Protein AF-A0A4P6ZKK2-F1 (afdb_monomer)

Secondary structure (DSSP, 8-state):
-HHHHHHHHHHHHHHHHHT--S-HHHHHHHHHHHHHHHHHHHHHHHHHHHH-TTEEEEEEEEEEEEE-SSSSS-EEEEEEESTT--EEEEEEEESS--SEEE----TTEEEEEEEES-SS-EEEEEEEEEEESSHHHHHHHTTT----EEEEEEEEEEETTSEEEEHHHHHHHHHHHHHHHHHHHHHHHSHHHHHHHHHHHHHHHHHHHHHHHHH-TT--HHHHHHHHHHHHHHHHHHHHHHHHHHHHHHHHHHHHTSPPS----

Organism: NCBI:txid1720083

Nearest PDB structures (foldseek):
  8bw8-assembly3_F  TM=4.057E-01  e=5.711E+00  Drosophila melanogaster

Sequence (265 aa):
MILFALVIVAILFFMSWNLFLSNRWVHITTSLISSLLLLATIGFSIANFNQHYGMHLVNHTHTEKLASMSPKQSMLVYEKVGSAKKHEIVAYRSTNNGSVKHTNPDVSVKNRIVTTKSAKPSLKVTHRQWSYRSNAARDWFGLAMKHQTKSTVNTFYVPKSWIVLSASQAKVMKQSAKKIALNNKHQMNSQQAKSMLKQKAQAYVQAKMMKAMQKDPKMTASQKKAVMKQAMHEFKNQMKRKAMQKIMKQVLAKAKTAPEGYVAK

Solvent-accessible surface area (backbone atoms only — not comparable to full-atom values): 14227 Å² total; per-residue (Å²): 70,49,69,58,50,44,54,54,34,50,52,50,30,51,44,26,72,72,67,39,74,87,46,67,68,59,22,52,51,48,32,51,52,28,49,52,51,40,53,49,47,51,48,54,50,50,37,32,69,76,69,45,53,60,44,44,83,44,77,51,72,53,74,45,50,48,36,53,75,38,98,90,46,53,29,46,38,31,39,44,42,69,98,82,53,82,44,55,34,44,46,44,22,34,69,90,46,81,57,84,44,68,51,71,83,52,88,52,44,44,65,45,83,42,80,37,92,50,86,71,35,30,36,39,41,34,38,35,25,60,40,57,75,43,68,68,44,34,53,36,47,48,84,77,54,78,93,47,73,71,32,36,39,39,38,37,36,34,22,80,82,44,45,77,35,36,56,54,18,48,51,44,26,57,52,40,46,54,52,52,54,52,53,48,54,57,52,57,67,34,68,70,44,46,51,54,50,50,53,55,48,50,54,52,31,50,56,51,47,54,58,46,41,74,76,38,80,82,64,48,76,67,55,52,52,50,51,45,54,51,37,50,51,52,48,54,52,50,50,54,50,52,50,52,50,52,51,49,52,54,23,50,53,60,11,70,71,43,69,84,45,82,76,82,126

pLDDT: mean 89.25, std 8.29, range [33.97, 97.5]

InterPro domains:
  IPR032083 Protein of unknown function DUF4811 [PF16069] (25-171)

Radius of gyration: 35.42 Å; Cα contacts (8 Å, |Δi|>4): 360; chains: 1; bounding box: 78×49×107 Å

Structure (mmCIF, N/CA/C/O backbone):
data_AF-A0A4P6ZKK2-F1
#
_entry.id   AF-A0A4P6ZKK2-F1
#
loop_
_atom_site.group_PDB
_atom_site.id
_atom_site.type_symbol
_atom_site.label_atom_id
_atom_site.label_alt_id
_atom_site.label_comp_id
_atom_site.label_asym_id
_atom_site.label_entity_id
_atom_site.label_seq_id
_atom_site.pdbx_PDB_ins_code
_atom_site.Cartn_x
_atom_site.Cartn_y
_atom_site.Cartn_z
_atom_site.occupancy
_atom_site.B_iso_or_equiv
_atom_site.auth_seq_id
_atom_site.auth_comp_id
_atom_site.auth_asym_id
_atom_site.auth_atom_id
_atom_site.pdbx_PDB_model_num
ATOM 1 N N . MET A 1 1 ? 30.515 -4.572 -26.107 1.00 86.69 1 MET A N 1
ATOM 2 C CA . MET A 1 1 ? 31.391 -4.839 -27.270 1.00 86.69 1 MET A CA 1
ATOM 3 C C . MET A 1 1 ? 31.100 -3.922 -28.457 1.00 86.69 1 MET A C 1
ATOM 5 O O . MET A 1 1 ? 32.042 -3.521 -29.124 1.00 86.69 1 MET A O 1
ATOM 9 N N . ILE A 1 2 ? 29.848 -3.506 -28.690 1.00 90.25 2 ILE A N 1
ATOM 10 C CA . ILE A 1 2 ? 29.473 -2.650 -29.829 1.00 90.25 2 ILE A CA 1
ATOM 11 C C . ILE A 1 2 ? 30.192 -1.291 -29.847 1.00 90.25 2 ILE A C 1
ATOM 13 O O . ILE A 1 2 ? 30.585 -0.833 -30.909 1.00 90.25 2 ILE A O 1
ATOM 17 N N . LEU A 1 3 ? 30.440 -0.679 -28.680 1.00 89.56 3 LEU A N 1
ATOM 18 C CA . LEU A 1 3 ? 31.192 0.581 -28.592 1.00 89.56 3 LEU A CA 1
ATOM 19 C C . LEU A 1 3 ? 32.653 0.410 -29.031 1.00 89.56 3 LEU A C 1
ATOM 21 O O . LEU A 1 3 ? 33.186 1.263 -29.730 1.00 89.56 3 LEU A O 1
ATOM 25 N N . PHE A 1 4 ? 33.285 -0.713 -28.677 1.00 92.06 4 PHE A N 1
ATOM 26 C CA . PHE A 1 4 ? 34.637 -1.031 -29.143 1.00 92.06 4 PHE A CA 1
ATOM 27 C C . PHE A 1 4 ? 34.650 -1.303 -30.648 1.00 92.06 4 PHE A C 1
ATOM 29 O O . PHE A 1 4 ? 35.511 -0.783 -31.350 1.00 92.06 4 PHE A O 1
ATOM 36 N N . ALA A 1 5 ? 33.661 -2.048 -31.154 1.00 92.56 5 ALA A N 1
ATOM 37 C CA . ALA A 1 5 ? 33.498 -2.265 -32.589 1.00 92.56 5 ALA A CA 1
ATOM 38 C C . ALA A 1 5 ? 33.323 -0.938 -33.345 1.00 92.56 5 ALA A C 1
ATOM 40 O O . ALA A 1 5 ? 33.939 -0.759 -34.387 1.00 92.56 5 ALA A O 1
ATOM 41 N N . LEU A 1 6 ? 32.568 0.018 -32.793 1.00 93.62 6 LEU A N 1
ATOM 42 C CA . LEU A 1 6 ? 32.389 1.347 -33.381 1.00 93.62 6 LEU A CA 1
ATOM 43 C C . LEU A 1 6 ? 33.717 2.103 -33.507 1.00 93.62 6 LEU A C 1
ATOM 45 O O . LEU A 1 6 ? 33.991 2.661 -34.564 1.00 93.62 6 LEU A O 1
ATOM 49 N N . VAL A 1 7 ? 34.559 2.077 -32.470 1.00 95.06 7 VAL A N 1
ATOM 50 C CA . VAL A 1 7 ? 35.891 2.708 -32.507 1.00 95.06 7 VAL A CA 1
ATOM 51 C C . VAL A 1 7 ? 36.797 2.028 -33.536 1.00 95.06 7 VAL A C 1
ATOM 53 O O . VAL A 1 7 ? 37.408 2.709 -34.356 1.00 95.06 7 VAL A O 1
ATOM 56 N N . ILE A 1 8 ? 36.857 0.693 -33.538 1.00 95.69 8 ILE A N 1
ATOM 57 C CA . ILE A 1 8 ? 37.697 -0.068 -34.476 1.00 95.69 8 ILE A CA 1
ATOM 58 C C . ILE A 1 8 ? 37.256 0.186 -35.922 1.00 95.69 8 ILE A C 1
ATOM 60 O O . ILE A 1 8 ? 38.083 0.492 -36.778 1.00 95.69 8 ILE A O 1
ATOM 64 N N . VAL A 1 9 ? 35.953 0.108 -36.197 1.00 95.56 9 VAL A N 1
ATOM 65 C CA . VAL A 1 9 ? 35.399 0.338 -37.536 1.00 95.56 9 VAL A CA 1
ATOM 66 C C . VAL A 1 9 ? 35.604 1.789 -37.979 1.00 95.56 9 VAL A C 1
ATOM 68 O O . VAL A 1 9 ? 35.897 2.014 -39.149 1.00 95.56 9 VAL A O 1
ATOM 71 N N . ALA A 1 10 ? 35.537 2.768 -37.071 1.00 95.56 10 ALA A N 1
ATOM 72 C CA . ALA A 1 10 ? 35.845 4.163 -37.392 1.00 95.56 10 ALA A CA 1
ATOM 73 C C . ALA A 1 10 ? 37.317 4.358 -37.808 1.00 95.56 10 ALA A C 1
ATOM 75 O O . ALA A 1 10 ? 37.592 5.063 -38.779 1.00 95.56 10 ALA A O 1
ATOM 76 N N . ILE A 1 11 ? 38.262 3.693 -37.132 1.00 95.06 11 ILE A N 1
ATOM 77 C CA . ILE A 1 11 ? 39.686 3.713 -37.511 1.00 95.06 11 ILE A CA 1
ATOM 78 C C . ILE A 1 11 ? 3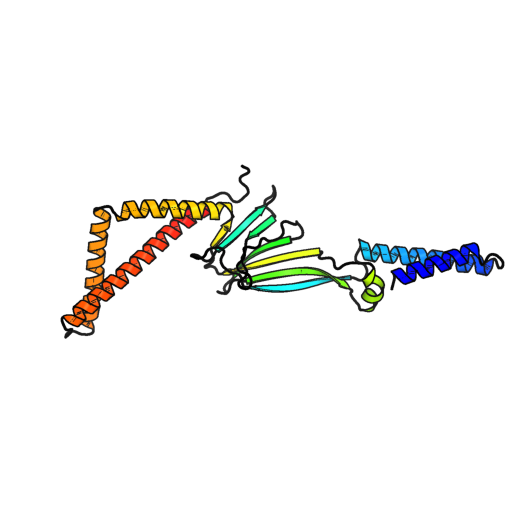9.894 3.037 -38.873 1.00 95.06 11 ILE A C 1
ATOM 80 O O . ILE A 1 11 ? 40.584 3.585 -39.732 1.00 95.06 11 ILE A O 1
ATOM 84 N N . LEU A 1 12 ? 39.271 1.876 -39.102 1.00 93.12 12 LEU A N 1
ATOM 85 C CA . LEU A 1 12 ? 39.356 1.163 -40.382 1.00 93.12 12 LEU A CA 1
ATOM 86 C C . LEU A 1 12 ? 38.767 1.973 -41.538 1.00 93.12 12 LEU A C 1
ATOM 88 O O . LEU A 1 12 ? 39.324 1.967 -42.635 1.00 93.12 12 LEU A O 1
ATOM 92 N N . PHE A 1 13 ? 37.668 2.686 -41.292 1.00 94.31 13 PHE A N 1
ATOM 93 C CA . PHE A 1 13 ? 37.085 3.621 -42.247 1.00 94.31 13 PHE A CA 1
ATOM 94 C C . PHE A 1 13 ? 38.078 4.735 -42.595 1.00 94.31 13 PHE A C 1
ATOM 96 O O . PHE A 1 13 ? 38.355 4.962 -43.772 1.00 94.31 13 PHE A O 1
ATOM 103 N N . PHE A 1 14 ? 38.698 5.360 -41.588 1.00 94.19 14 PHE A N 1
ATOM 104 C CA . PHE A 1 14 ? 39.713 6.391 -41.805 1.00 94.19 14 PHE A CA 1
ATOM 105 C C . PHE A 1 14 ? 40.914 5.872 -42.611 1.00 94.19 14 PHE A C 1
ATOM 107 O O . PHE A 1 14 ? 41.322 6.514 -43.580 1.00 94.19 14 PHE A O 1
ATOM 114 N N . MET A 1 15 ? 41.454 4.701 -42.258 1.00 90.75 15 MET A N 1
ATOM 115 C CA . MET A 1 15 ? 42.566 4.079 -42.990 1.00 90.75 15 MET A CA 1
ATOM 116 C C . MET A 1 15 ? 42.180 3.732 -44.429 1.00 90.75 15 MET A C 1
ATOM 118 O O . MET A 1 15 ? 42.956 3.986 -45.346 1.00 90.75 15 MET A O 1
ATOM 122 N N . SER A 1 16 ? 40.978 3.194 -44.645 1.00 89.81 16 SER A N 1
ATOM 123 C CA . SER A 1 16 ? 40.511 2.819 -45.984 1.00 89.81 16 SER A CA 1
ATOM 124 C C . SER A 1 16 ? 40.401 4.027 -46.909 1.00 89.81 16 SER A C 1
ATOM 126 O O . SER A 1 16 ? 40.803 3.947 -48.070 1.00 89.81 16 SER A O 1
ATOM 128 N N . TRP A 1 17 ? 39.932 5.154 -46.369 1.00 87.06 17 TRP A N 1
ATOM 129 C CA . TRP A 1 17 ? 39.745 6.384 -47.131 1.00 87.06 17 TRP A CA 1
ATOM 130 C C . TRP A 1 17 ? 41.051 7.160 -47.376 1.00 87.06 17 TRP A C 1
ATOM 132 O O . TRP A 1 17 ? 41.164 7.831 -48.397 1.00 87.06 17 TRP A O 1
ATOM 142 N N . ASN A 1 18 ? 42.043 7.062 -46.476 1.00 88.12 18 ASN A N 1
ATOM 143 C CA . ASN A 1 18 ? 43.264 7.886 -46.528 1.00 88.12 18 ASN A CA 1
ATOM 144 C C . ASN A 1 18 ? 44.557 7.135 -46.885 1.00 88.12 18 ASN A C 1
ATOM 146 O O . ASN A 1 18 ? 45.495 7.764 -47.358 1.00 88.12 18 ASN A O 1
ATOM 150 N N . LEU A 1 19 ? 44.659 5.827 -46.629 1.00 83.25 19 LEU A N 1
ATOM 151 C CA . LEU A 1 19 ? 45.938 5.103 -46.697 1.00 83.25 19 LEU A CA 1
ATOM 152 C C . LEU A 1 19 ? 46.033 4.160 -47.904 1.00 83.25 19 LEU A C 1
ATOM 154 O O . LEU A 1 19 ? 47.101 4.010 -48.493 1.00 83.25 19 LEU A O 1
ATOM 158 N N . PHE A 1 20 ? 44.922 3.551 -48.324 1.00 79.25 20 PHE A N 1
ATOM 159 C CA . PHE A 1 20 ? 44.904 2.579 -49.425 1.00 79.25 20 PHE A CA 1
ATOM 160 C C . PHE A 1 20 ? 44.640 3.217 -50.793 1.00 79.25 20 PHE A C 1
ATOM 162 O O . PHE A 1 20 ? 43.802 2.734 -51.539 1.00 79.25 20 PHE A O 1
ATOM 169 N N . LEU A 1 21 ? 45.339 4.299 -51.141 1.00 78.25 21 LEU A N 1
ATOM 170 C CA . LEU A 1 21 ? 45.114 5.038 -52.398 1.00 78.25 21 LEU A CA 1
ATOM 171 C C . LEU A 1 21 ? 45.799 4.408 -53.626 1.00 78.25 21 LEU A C 1
ATOM 173 O O . LEU A 1 21 ? 45.426 4.705 -54.759 1.00 78.25 21 LEU A O 1
ATOM 177 N N . SER A 1 22 ? 46.796 3.543 -53.423 1.00 79.50 22 SER A N 1
ATOM 178 C CA . SER A 1 22 ? 47.660 3.030 -54.498 1.00 79.50 22 SER A CA 1
ATOM 179 C C . SER A 1 22 ? 46.998 1.978 -55.393 1.00 79.50 22 SER A C 1
ATOM 181 O O . SER A 1 22 ? 47.267 1.935 -56.591 1.00 79.50 22 SER A O 1
ATOM 183 N N . ASN A 1 23 ? 46.114 1.139 -54.845 1.00 86.75 23 ASN A N 1
ATOM 184 C CA . ASN A 1 23 ? 45.372 0.134 -55.605 1.00 86.75 23 ASN A CA 1
ATOM 185 C C . ASN A 1 23 ? 43.882 0.485 -55.613 1.00 86.75 23 ASN A C 1
ATOM 187 O O . ASN A 1 23 ? 43.194 0.337 -54.603 1.00 86.75 23 ASN A O 1
ATOM 191 N N . ARG A 1 24 ? 43.376 0.910 -56.777 1.00 85.75 24 ARG A N 1
ATOM 192 C CA . ARG A 1 24 ? 42.004 1.413 -56.943 1.00 85.75 24 ARG A CA 1
ATOM 193 C C . ARG A 1 24 ? 40.929 0.395 -56.557 1.00 85.75 24 ARG A C 1
ATOM 195 O O . ARG A 1 24 ? 39.913 0.782 -55.986 1.00 85.75 24 ARG A O 1
ATOM 202 N N . TRP A 1 25 ? 41.144 -0.891 -56.830 1.00 88.00 25 TRP A N 1
ATOM 203 C CA . TRP A 1 25 ? 40.182 -1.941 -56.481 1.00 88.00 25 TRP A CA 1
ATOM 204 C C . TRP A 1 25 ? 40.123 -2.179 -54.976 1.00 88.00 25 TRP A C 1
ATOM 206 O O . TRP A 1 25 ? 39.034 -2.230 -54.401 1.00 88.00 25 TRP A O 1
ATOM 216 N N . VAL A 1 26 ? 41.288 -2.266 -54.331 1.00 87.62 26 VAL A N 1
ATOM 217 C CA . VAL A 1 26 ? 41.383 -2.388 -52.871 1.00 87.62 26 VAL A CA 1
ATOM 218 C C . VAL A 1 26 ? 40.760 -1.162 -52.212 1.00 87.62 26 VAL A C 1
ATOM 220 O O . VAL A 1 26 ? 39.868 -1.324 -51.392 1.00 87.62 26 VAL A O 1
ATOM 223 N N . HIS A 1 27 ? 41.123 0.045 -52.655 1.00 88.19 27 HIS A N 1
ATOM 224 C CA . HIS A 1 27 ? 40.569 1.296 -52.145 1.00 88.19 27 HIS A CA 1
ATOM 225 C C . HIS A 1 27 ? 39.040 1.310 -52.152 1.00 88.19 27 HIS A C 1
ATOM 227 O O . HIS A 1 27 ? 38.420 1.541 -51.117 1.00 88.19 27 HIS A O 1
ATOM 233 N N . ILE A 1 28 ? 38.423 1.056 -53.313 1.00 91.12 28 ILE A N 1
ATOM 234 C CA . ILE A 1 28 ? 36.967 1.137 -53.482 1.00 91.12 28 ILE A CA 1
ATOM 235 C C . ILE A 1 28 ? 36.276 0.081 -52.619 1.00 91.12 28 ILE A C 1
ATOM 237 O O . ILE A 1 28 ? 35.320 0.395 -51.910 1.00 91.12 28 ILE A O 1
ATOM 241 N N . THR A 1 29 ? 36.765 -1.159 -52.644 1.00 92.00 29 THR A N 1
ATOM 242 C CA . THR A 1 29 ? 36.146 -2.261 -51.897 1.00 92.00 29 THR A CA 1
ATOM 243 C C . THR A 1 29 ? 36.261 -2.070 -50.386 1.00 92.00 29 THR A C 1
ATOM 245 O O . THR A 1 29 ? 35.245 -2.139 -49.693 1.00 92.00 29 THR A O 1
ATOM 248 N N . THR A 1 30 ? 37.448 -1.756 -49.855 1.00 91.19 30 THR A N 1
ATOM 249 C CA . THR A 1 30 ? 37.639 -1.546 -48.409 1.00 91.19 30 THR A CA 1
ATOM 250 C C . THR A 1 30 ? 36.894 -0.315 -47.916 1.00 91.19 30 THR A C 1
ATOM 252 O O . THR A 1 30 ? 36.311 -0.334 -46.831 1.00 91.19 30 THR A O 1
ATOM 255 N N . SER A 1 31 ? 36.850 0.743 -48.724 1.00 92.12 31 SER A N 1
ATOM 256 C CA . SER A 1 31 ? 36.117 1.969 -48.409 1.00 92.12 31 SER A CA 1
ATOM 257 C C . SER A 1 31 ? 34.607 1.738 -48.376 1.00 92.12 31 SER A C 1
ATOM 259 O O . SER A 1 31 ? 33.950 2.146 -47.419 1.00 92.12 31 SER A O 1
ATOM 261 N N . LEU A 1 32 ? 34.043 1.016 -49.350 1.00 94.56 32 LEU A N 1
ATOM 262 C CA . LEU A 1 32 ? 32.623 0.648 -49.341 1.00 94.56 32 LEU A CA 1
ATOM 263 C C . LEU A 1 32 ? 32.272 -0.244 -48.146 1.00 94.56 32 LEU A C 1
ATOM 265 O O . LEU A 1 32 ? 31.307 0.034 -47.435 1.00 94.56 32 LEU A O 1
ATOM 269 N N . ILE A 1 33 ? 33.066 -1.286 -47.887 1.00 95.12 33 ILE A N 1
ATOM 270 C CA . ILE A 1 33 ? 32.815 -2.221 -46.782 1.00 95.12 33 ILE A CA 1
ATOM 271 C C . ILE A 1 33 ? 32.909 -1.503 -45.432 1.00 95.12 33 ILE A C 1
ATOM 273 O O . ILE A 1 33 ? 32.004 -1.631 -44.609 1.00 95.12 33 ILE A O 1
ATOM 277 N N . SER A 1 34 ? 33.963 -0.716 -45.201 1.00 94.56 34 SER A N 1
ATOM 278 C CA . SER A 1 34 ? 34.121 0.034 -43.948 1.00 94.56 34 SER A CA 1
ATOM 279 C C . SER A 1 34 ? 33.014 1.072 -43.747 1.00 94.56 34 SER A C 1
ATOM 281 O O . SER A 1 34 ? 32.509 1.198 -42.632 1.00 94.56 34 SER A O 1
ATOM 283 N N . SER A 1 35 ? 32.560 1.738 -44.816 1.00 94.50 35 SER A N 1
ATOM 284 C CA . SER A 1 35 ? 31.409 2.653 -44.772 1.00 94.50 35 SER A CA 1
ATOM 285 C C . SER A 1 35 ? 30.136 1.932 -44.329 1.00 94.50 35 SER A C 1
ATOM 287 O O . SER A 1 35 ? 29.453 2.375 -43.405 1.00 94.50 35 SER A O 1
ATOM 289 N N . LEU A 1 36 ? 29.828 0.788 -44.948 1.00 96.81 36 LEU A N 1
ATOM 290 C CA . LEU A 1 36 ? 28.648 -0.010 -44.610 1.00 96.81 36 LEU A CA 1
ATOM 291 C C . LEU A 1 36 ? 28.713 -0.544 -43.176 1.00 96.81 36 LEU A C 1
ATOM 293 O O . LEU A 1 36 ? 27.717 -0.485 -42.457 1.00 96.81 36 LEU A O 1
ATOM 297 N N . LEU A 1 37 ? 29.880 -1.016 -42.733 1.00 95.88 37 LEU A N 1
ATOM 298 C CA . LEU A 1 37 ? 30.081 -1.483 -41.360 1.00 95.88 37 LEU A CA 1
ATOM 299 C C . LEU A 1 37 ? 29.920 -0.352 -40.341 1.00 95.88 37 LEU A C 1
ATOM 301 O O . LEU A 1 37 ? 29.335 -0.572 -39.275 1.00 95.88 37 LEU A O 1
ATOM 305 N N . LEU A 1 38 ? 30.404 0.853 -40.653 1.00 95.81 38 LEU A N 1
ATOM 306 C CA . LEU A 1 38 ? 30.267 2.013 -39.776 1.00 95.81 38 LEU A CA 1
ATOM 307 C C . LEU A 1 38 ? 28.793 2.395 -39.627 1.00 95.81 38 LEU A C 1
ATOM 309 O O . LEU A 1 38 ? 28.294 2.505 -38.504 1.00 95.81 38 LEU A O 1
ATOM 313 N N . LEU A 1 39 ? 28.075 2.499 -40.749 1.00 96.25 39 LEU A N 1
ATOM 314 C CA . LEU A 1 39 ? 26.638 2.771 -40.765 1.00 96.25 39 LEU A CA 1
ATOM 315 C C . LEU A 1 39 ? 25.846 1.690 -40.021 1.00 96.25 39 LEU A C 1
ATOM 317 O O . LEU A 1 39 ? 24.973 2.021 -39.219 1.00 96.25 39 LEU A O 1
ATOM 321 N N . ALA A 1 40 ? 26.174 0.411 -40.218 1.00 95.38 40 ALA A N 1
ATOM 322 C CA . ALA A 1 40 ? 25.534 -0.693 -39.508 1.00 95.38 40 ALA A CA 1
ATOM 323 C C . ALA A 1 40 ? 25.769 -0.605 -37.993 1.00 95.38 40 ALA A C 1
ATOM 325 O O . ALA A 1 40 ? 24.826 -0.716 -37.210 1.00 95.38 40 ALA A O 1
ATOM 326 N N . THR A 1 41 ? 27.006 -0.351 -37.560 1.00 94.75 41 THR A N 1
ATOM 327 C CA . THR A 1 41 ? 27.356 -0.271 -36.133 1.00 94.75 41 THR A CA 1
ATOM 328 C C . THR A 1 41 ? 26.665 0.910 -35.450 1.00 94.75 41 THR A C 1
ATOM 330 O O . THR A 1 41 ? 26.134 0.763 -34.343 1.00 94.75 41 THR A O 1
ATOM 333 N N . ILE A 1 42 ? 26.600 2.065 -36.121 1.00 93.69 42 ILE A N 1
ATOM 334 C CA . ILE A 1 42 ? 25.837 3.230 -35.656 1.00 93.69 42 ILE A CA 1
ATOM 335 C C . ILE A 1 42 ? 24.343 2.889 -35.600 1.00 93.69 42 ILE A C 1
ATOM 337 O O . ILE A 1 42 ? 23.707 3.091 -34.565 1.00 93.69 42 ILE A O 1
ATOM 341 N N . GLY A 1 43 ? 23.791 2.308 -36.667 1.00 94.19 43 GLY A N 1
ATOM 342 C CA . GLY A 1 43 ? 22.382 1.930 -36.759 1.00 94.19 43 GLY A CA 1
ATOM 343 C C . GLY A 1 43 ? 21.952 0.974 -35.647 1.00 94.19 43 GLY A C 1
ATOM 344 O O . GLY A 1 43 ? 20.968 1.236 -34.956 1.00 94.19 43 GLY A O 1
ATOM 345 N N . PHE A 1 44 ? 22.722 -0.088 -35.395 1.00 93.62 44 PHE A N 1
ATOM 346 C CA . PHE A 1 44 ? 22.447 -1.022 -34.299 1.00 93.62 44 PHE A CA 1
ATOM 347 C C . PHE A 1 44 ? 22.582 -0.373 -32.921 1.00 93.62 44 PHE A C 1
ATOM 349 O O . PHE A 1 44 ? 21.803 -0.694 -32.022 1.00 93.62 44 PHE A O 1
ATOM 356 N N . SER A 1 45 ? 23.520 0.561 -32.749 1.00 90.62 45 SER A N 1
ATOM 357 C CA . SER A 1 45 ? 23.668 1.310 -31.497 1.00 90.62 45 SER A CA 1
ATOM 358 C C . SER A 1 45 ? 22.448 2.197 -31.235 1.00 90.62 45 SER A C 1
ATOM 360 O O . SER A 1 45 ? 21.881 2.151 -30.143 1.00 90.62 45 SER A O 1
ATOM 362 N N . ILE A 1 46 ? 21.978 2.932 -32.249 1.00 91.06 46 ILE A N 1
ATOM 363 C CA . ILE A 1 46 ? 20.763 3.757 -32.169 1.00 91.06 46 ILE A CA 1
ATOM 364 C C . ILE A 1 46 ? 19.533 2.879 -31.913 1.00 91.06 46 ILE A C 1
ATOM 366 O O . ILE A 1 46 ? 18.727 3.190 -31.037 1.00 91.06 46 ILE A O 1
ATOM 370 N N . ALA A 1 47 ? 19.388 1.765 -32.635 1.00 92.06 47 ALA A N 1
ATOM 371 C CA . ALA A 1 47 ? 18.270 0.841 -32.458 1.00 92.06 47 ALA A CA 1
ATOM 372 C C . ALA A 1 47 ? 18.254 0.229 -31.048 1.00 92.06 47 ALA A C 1
ATOM 374 O O . ALA A 1 47 ? 17.195 0.106 -30.431 1.00 92.06 47 ALA A O 1
ATOM 375 N N . ASN A 1 48 ? 19.413 -0.122 -30.488 1.00 91.69 48 ASN A N 1
ATOM 376 C CA . ASN A 1 48 ? 19.493 -0.610 -29.115 1.00 91.69 48 ASN A CA 1
ATOM 377 C C . ASN A 1 48 ? 19.133 0.481 -28.097 1.00 91.69 48 ASN A C 1
ATOM 379 O O . ASN A 1 48 ? 18.304 0.231 -27.221 1.00 91.69 48 ASN A O 1
ATOM 383 N N . PHE A 1 49 ? 19.692 1.682 -28.251 1.00 87.56 49 PHE A N 1
ATOM 384 C CA . PHE A 1 49 ? 19.512 2.778 -27.302 1.00 87.56 49 PHE A CA 1
ATOM 385 C C . PHE A 1 49 ? 18.085 3.354 -27.308 1.00 87.56 49 PHE A C 1
ATOM 387 O O . PHE A 1 49 ? 17.490 3.540 -26.247 1.00 87.56 49 PHE A O 1
ATOM 394 N N . ASN A 1 50 ? 17.511 3.596 -28.492 1.00 86.88 50 ASN A N 1
ATOM 395 C CA . ASN A 1 50 ? 16.202 4.244 -28.639 1.00 86.88 50 ASN A CA 1
ATOM 396 C C . ASN A 1 50 ? 15.035 3.254 -28.704 1.00 86.88 50 ASN A C 1
ATOM 398 O O . ASN A 1 50 ? 13.950 3.550 -28.208 1.00 86.88 50 ASN A O 1
ATOM 402 N N . GLN A 1 51 ? 15.233 2.101 -29.349 1.00 88.50 51 GLN A N 1
ATOM 403 C CA . GLN A 1 51 ? 14.155 1.146 -29.645 1.00 88.50 51 GLN A CA 1
ATOM 404 C C . GLN A 1 51 ? 14.265 -0.151 -28.842 1.00 88.50 51 GLN A C 1
ATOM 406 O O . GLN A 1 51 ? 13.496 -1.086 -29.064 1.00 88.50 51 GLN A O 1
ATOM 411 N N . HIS A 1 52 ? 15.216 -0.226 -27.910 1.00 91.12 52 HIS A N 1
ATOM 412 C CA . HIS A 1 52 ? 15.432 -1.395 -27.064 1.00 91.12 52 HIS A CA 1
ATOM 413 C C . HIS A 1 52 ? 15.759 -2.673 -27.863 1.00 91.12 52 HIS A C 1
ATOM 415 O O . HIS A 1 52 ? 15.401 -3.783 -27.455 1.00 91.12 52 HIS A O 1
ATOM 421 N N . TYR A 1 53 ? 16.441 -2.540 -29.011 1.00 91.00 53 TYR A N 1
ATOM 422 C CA . TYR A 1 53 ? 16.845 -3.674 -29.852 1.00 91.00 53 TYR A CA 1
ATOM 423 C C . TYR A 1 53 ? 17.637 -4.728 -29.060 1.00 91.00 53 TYR A C 1
ATOM 425 O O . TYR A 1 53 ? 18.498 -4.405 -28.244 1.00 91.00 53 TYR A O 1
ATOM 433 N N . GLY A 1 54 ? 17.331 -6.009 -29.280 1.00 89.44 54 GLY A N 1
ATOM 434 C CA . GLY A 1 54 ? 17.930 -7.119 -28.528 1.00 89.44 54 GLY A CA 1
ATOM 435 C C . GLY A 1 54 ? 17.383 -7.308 -27.104 1.00 89.44 54 GLY A C 1
ATOM 436 O O . GLY A 1 54 ? 17.837 -8.210 -26.395 1.00 89.44 54 GLY A O 1
ATOM 437 N N . MET A 1 55 ? 16.389 -6.515 -26.679 1.00 93.62 55 MET A N 1
ATOM 438 C CA . MET A 1 55 ? 15.785 -6.604 -25.347 1.00 93.62 55 MET A CA 1
ATOM 439 C C . MET A 1 55 ? 14.311 -7.025 -25.371 1.00 93.62 55 MET A C 1
ATOM 441 O O . MET A 1 55 ? 13.624 -7.050 -26.397 1.00 93.62 55 MET A O 1
ATOM 445 N N . HIS A 1 56 ? 13.834 -7.433 -24.202 1.00 93.62 56 HIS A N 1
ATOM 446 C CA . HIS A 1 56 ? 12.442 -7.739 -23.904 1.00 93.62 56 HIS A CA 1
ATOM 447 C C . HIS A 1 56 ? 12.096 -7.225 -22.504 1.00 93.62 56 HIS A C 1
ATOM 449 O O . HIS A 1 56 ? 12.976 -6.872 -21.719 1.00 93.62 56 HIS A O 1
ATOM 455 N N . LEU A 1 57 ? 10.803 -7.141 -22.200 1.00 93.75 57 LEU A N 1
ATOM 456 C CA . LEU A 1 57 ? 10.335 -6.641 -20.911 1.00 93.75 57 LEU A CA 1
ATOM 457 C C . LEU A 1 57 ? 10.199 -7.794 -19.923 1.00 93.75 57 LEU A C 1
ATOM 459 O O . LEU A 1 57 ? 9.443 -8.730 -20.172 1.00 93.75 57 LEU A O 1
ATOM 463 N N . VAL A 1 58 ? 10.875 -7.672 -18.786 1.00 93.69 58 VAL A N 1
ATOM 464 C CA . VAL A 1 58 ? 10.832 -8.630 -17.680 1.00 93.69 58 VAL A CA 1
ATOM 465 C C . VAL A 1 58 ? 10.186 -7.972 -16.467 1.00 93.69 58 VAL A C 1
ATOM 467 O O . VAL A 1 58 ? 10.364 -6.778 -16.213 1.00 93.69 58 VAL A O 1
ATOM 470 N N . ASN A 1 59 ? 9.402 -8.754 -15.728 1.00 95.12 59 ASN A N 1
ATOM 471 C CA . ASN A 1 59 ? 8.797 -8.323 -14.477 1.00 95.12 59 ASN A CA 1
ATOM 472 C C . ASN A 1 59 ? 9.677 -8.761 -13.306 1.00 95.12 59 ASN A C 1
ATOM 474 O O . ASN A 1 59 ? 9.820 -9.953 -13.050 1.00 95.12 59 ASN A O 1
ATOM 478 N N . HIS A 1 60 ? 10.195 -7.796 -12.556 1.00 94.44 60 HIS A N 1
ATOM 479 C CA . HIS A 1 60 ? 10.821 -8.039 -11.265 1.00 94.44 60 HIS A CA 1
ATOM 480 C C . HIS A 1 60 ? 9.831 -7.689 -10.165 1.00 94.44 60 HIS A C 1
ATOM 482 O O . HIS A 1 60 ? 9.393 -6.543 -10.041 1.00 94.44 60 HIS A O 1
ATOM 488 N N . THR A 1 61 ? 9.451 -8.691 -9.377 1.00 96.12 61 THR A N 1
ATOM 489 C CA . THR A 1 61 ? 8.474 -8.530 -8.306 1.00 96.12 61 THR A CA 1
ATOM 490 C C . THR A 1 61 ? 9.119 -8.791 -6.957 1.00 96.12 61 THR A C 1
ATOM 492 O O . THR A 1 61 ? 9.710 -9.844 -6.744 1.00 96.12 61 THR A O 1
ATOM 495 N N . HIS A 1 62 ? 8.911 -7.876 -6.017 1.00 95.75 62 HIS A N 1
ATOM 496 C CA . HIS A 1 62 ? 9.136 -8.134 -4.601 1.00 95.75 62 HIS A CA 1
ATOM 497 C C . HIS A 1 62 ? 7.873 -7.809 -3.799 1.00 95.75 62 HIS A C 1
ATOM 499 O O . HIS A 1 62 ? 6.987 -7.078 -4.252 1.00 95.75 62 HIS A O 1
ATOM 505 N N . THR A 1 63 ? 7.762 -8.409 -2.616 1.00 95.94 63 THR A N 1
ATOM 506 C CA . THR A 1 63 ? 6.620 -8.207 -1.723 1.00 95.94 63 THR A CA 1
ATOM 507 C C . THR A 1 63 ? 7.108 -7.764 -0.359 1.00 95.94 63 THR A C 1
ATOM 509 O O . THR A 1 63 ? 7.973 -8.404 0.233 1.00 95.94 63 THR A O 1
ATOM 512 N N . GLU A 1 64 ? 6.505 -6.703 0.162 1.00 94.81 64 GLU A N 1
ATOM 513 C CA . GLU A 1 64 ? 6.748 -6.211 1.511 1.00 94.81 64 GLU A CA 1
ATOM 514 C C . GLU A 1 64 ? 5.490 -6.325 2.372 1.00 94.81 64 GLU A C 1
ATOM 516 O O . GLU A 1 64 ? 4.354 -6.259 1.892 1.00 94.81 64 GLU A O 1
ATOM 521 N N . LYS A 1 65 ? 5.687 -6.480 3.681 1.00 94.88 65 LYS A N 1
ATOM 522 C CA . LYS A 1 65 ? 4.596 -6.466 4.658 1.00 94.88 65 LYS A CA 1
ATOM 523 C C . LYS A 1 65 ? 4.223 -5.023 4.984 1.00 94.88 65 LYS A C 1
ATOM 525 O O . LYS A 1 65 ? 5.087 -4.204 5.291 1.00 94.88 65 LYS A O 1
ATOM 530 N N . LEU A 1 66 ? 2.927 -4.731 4.966 1.00 94.31 66 LEU A N 1
ATOM 531 C CA . LEU A 1 66 ? 2.415 -3.400 5.275 1.00 94.31 66 LEU A CA 1
ATOM 532 C C . LEU A 1 66 ? 2.135 -3.240 6.771 1.00 94.31 66 LEU A C 1
ATOM 534 O O . LEU A 1 66 ? 1.617 -4.141 7.430 1.00 94.31 66 LEU A O 1
ATOM 538 N N . ALA A 1 67 ? 2.419 -2.049 7.285 1.00 93.12 67 ALA A N 1
ATOM 539 C CA . ALA A 1 67 ? 2.044 -1.600 8.616 1.00 93.12 67 ALA A CA 1
ATOM 540 C C . ALA A 1 67 ? 0.967 -0.509 8.531 1.00 93.12 67 ALA A C 1
ATOM 542 O O . ALA A 1 67 ? 0.844 0.204 7.533 1.00 93.12 67 ALA A O 1
ATOM 543 N N . SER A 1 68 ? 0.158 -0.390 9.585 1.00 92.25 68 SER A N 1
ATOM 544 C CA . SER A 1 68 ? -0.942 0.576 9.621 1.00 92.25 68 SER A CA 1
ATOM 545 C C . SER A 1 68 ? -0.444 2.023 9.690 1.00 92.25 68 SER A C 1
ATOM 547 O O . SER A 1 68 ? 0.463 2.355 10.458 1.00 92.25 68 SER A O 1
ATOM 549 N N . MET A 1 69 ? -1.131 2.915 8.975 1.00 90.12 69 MET A N 1
ATOM 550 C CA . MET A 1 69 ? -0.937 4.366 9.070 1.00 90.12 69 MET A CA 1
ATOM 551 C C . MET A 1 69 ? -1.432 4.961 10.398 1.00 90.12 69 MET A C 1
ATOM 553 O O . MET A 1 69 ? -1.084 6.092 10.738 1.00 90.12 69 MET A O 1
ATOM 557 N N . SER A 1 70 ? -2.220 4.212 11.178 1.00 85.31 70 SER A N 1
ATOM 558 C CA . SER A 1 70 ? -2.719 4.632 12.491 1.00 85.31 70 SER A CA 1
ATOM 559 C C . SER A 1 70 ? -2.399 3.596 13.580 1.00 85.31 70 SER A C 1
ATOM 561 O O . SER A 1 70 ? -2.626 2.404 13.368 1.00 85.31 70 SER A O 1
ATOM 563 N N . PRO A 1 71 ? -1.947 4.022 14.779 1.00 78.75 71 PRO A N 1
ATOM 564 C CA . PRO A 1 71 ? -1.672 3.109 15.894 1.00 78.75 71 PRO A CA 1
ATOM 565 C C . PRO A 1 71 ? -2.932 2.438 16.446 1.00 78.75 71 PRO A C 1
ATOM 567 O O . PRO A 1 71 ? -2.873 1.359 17.021 1.00 78.75 71 PRO A O 1
ATOM 570 N N . LYS A 1 72 ? -4.082 3.112 16.331 1.00 79.50 72 LYS A N 1
ATOM 571 C CA . LYS A 1 72 ? -5.334 2.680 16.969 1.00 79.50 72 LYS A CA 1
ATOM 572 C C . LYS A 1 72 ? -6.236 1.888 16.033 1.00 79.50 72 LYS A C 1
ATOM 574 O O . LYS A 1 72 ? -7.179 1.269 16.514 1.00 79.50 72 LYS A O 1
ATOM 579 N N . GLN A 1 73 ? -6.020 1.993 14.722 1.00 84.00 73 GLN A N 1
ATOM 580 C CA . GLN A 1 73 ? -6.893 1.433 13.692 1.00 84.00 73 GLN A CA 1
ATOM 581 C C . GLN A 1 73 ? -6.081 1.055 12.463 1.00 84.00 73 GLN A C 1
ATOM 583 O O . GLN A 1 73 ? -5.244 1.842 12.033 1.00 84.00 73 GLN A O 1
ATOM 588 N N . SER A 1 74 ? -6.345 -0.116 11.889 1.00 92.31 74 SER A N 1
ATOM 589 C CA . SER A 1 74 ? -5.716 -0.562 10.646 1.00 92.31 74 SER A CA 1
ATOM 590 C C . SER A 1 74 ? -6.167 0.310 9.476 1.00 92.31 74 SER A C 1
ATOM 592 O O . SER A 1 74 ? -7.351 0.321 9.139 1.00 92.31 74 SER A O 1
ATOM 594 N N . MET A 1 75 ? -5.244 1.070 8.885 1.00 93.31 75 MET A N 1
ATOM 595 C CA . MET A 1 75 ? -5.572 2.061 7.861 1.00 93.31 75 MET A CA 1
ATOM 596 C C . MET A 1 75 ? -4.483 2.207 6.797 1.00 93.31 75 MET A C 1
ATOM 598 O O . MET A 1 75 ? -3.295 2.194 7.122 1.00 93.31 75 MET A O 1
ATOM 602 N N . LEU A 1 76 ? -4.917 2.438 5.556 1.00 95.81 76 LEU A N 1
ATOM 603 C CA . LEU A 1 76 ? -4.109 2.900 4.427 1.00 95.81 76 LEU A CA 1
ATOM 604 C C . LEU A 1 76 ? -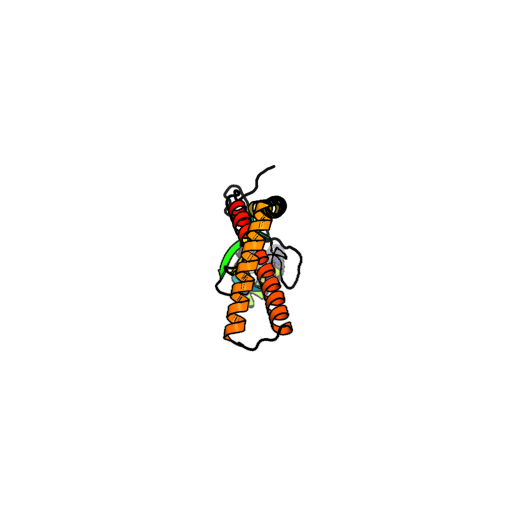4.635 4.262 3.953 1.00 95.81 76 LEU A C 1
ATOM 606 O O . LEU A 1 76 ? -5.848 4.487 3.952 1.00 95.81 76 LEU A O 1
ATOM 610 N N . VAL A 1 77 ? -3.730 5.159 3.558 1.00 95.44 77 VAL A N 1
ATOM 611 C CA . VAL A 1 77 ? -4.087 6.500 3.083 1.00 95.44 77 VAL A CA 1
ATOM 612 C C . VAL A 1 77 ? -3.597 6.686 1.654 1.00 95.44 77 VAL A C 1
ATOM 614 O O . VAL A 1 77 ? -2.456 6.352 1.346 1.00 95.44 77 VAL A O 1
ATOM 617 N N . TYR A 1 78 ? -4.449 7.226 0.790 1.00 95.00 78 TYR A N 1
ATOM 618 C CA . TYR A 1 78 ? -4.103 7.521 -0.599 1.00 95.00 78 TYR A CA 1
ATOM 619 C C . TYR A 1 78 ? -4.522 8.938 -0.993 1.00 95.00 78 TYR A C 1
ATOM 621 O O . TYR A 1 78 ? -5.247 9.613 -0.269 1.00 95.00 78 TYR A O 1
ATOM 629 N N . GLU A 1 79 ? -4.074 9.419 -2.138 1.00 91.50 79 GLU A N 1
ATOM 630 C CA . GLU A 1 79 ? -4.440 10.728 -2.655 1.00 91.50 79 GLU A CA 1
ATOM 631 C C . GLU A 1 79 ? -4.524 10.681 -4.173 1.00 91.50 79 GLU A C 1
ATOM 633 O O . GLU A 1 79 ? -3.565 10.299 -4.832 1.00 91.50 79 GLU A O 1
ATOM 638 N N . LYS A 1 80 ? -5.674 11.063 -4.734 1.00 89.12 80 LYS A N 1
ATOM 639 C CA . LYS A 1 80 ? -5.829 11.203 -6.185 1.00 89.12 80 LYS A CA 1
ATOM 640 C C . LYS A 1 80 ? -5.172 12.502 -6.637 1.00 89.12 80 LYS A C 1
ATOM 642 O O . LYS A 1 80 ? -5.456 13.556 -6.069 1.00 89.12 80 LYS A O 1
ATOM 647 N N . VAL A 1 81 ? -4.345 12.419 -7.672 1.00 82.69 81 VAL A N 1
ATOM 648 C CA . VAL A 1 81 ? -3.569 13.532 -8.224 1.00 82.69 81 VAL A CA 1
ATOM 649 C C . VAL A 1 81 ? -3.865 13.750 -9.709 1.00 82.69 81 VAL A C 1
ATOM 651 O O . VAL A 1 81 ? -4.314 12.845 -10.422 1.00 82.69 81 VAL A O 1
ATOM 654 N N . GLY A 1 82 ? -3.623 14.982 -10.161 1.00 75.12 82 GLY A N 1
ATOM 655 C CA . GLY A 1 82 ? -3.916 15.458 -11.513 1.00 75.12 82 GLY A CA 1
ATOM 656 C C . GLY A 1 82 ? -5.383 15.844 -11.730 1.00 75.12 82 GLY A C 1
ATOM 657 O O . GLY A 1 82 ? -6.286 15.349 -11.052 1.00 75.12 82 GLY A O 1
ATOM 658 N N . SER A 1 83 ? -5.633 16.704 -12.721 1.00 71.75 83 SER A N 1
ATOM 659 C CA . SER A 1 83 ? -6.968 17.246 -13.030 1.00 71.75 83 SER A CA 1
ATOM 660 C C . SER A 1 83 ? -7.989 16.156 -13.378 1.00 71.75 83 SER A C 1
ATOM 662 O O . SER A 1 83 ? -9.162 16.265 -13.037 1.00 71.75 83 SER A O 1
ATOM 664 N N . ALA A 1 84 ? -7.530 15.057 -13.986 1.00 73.12 84 ALA A N 1
ATOM 665 C CA . ALA A 1 84 ? -8.367 13.908 -14.329 1.00 73.12 84 ALA A CA 1
ATOM 666 C C . ALA A 1 84 ? -8.544 12.889 -13.183 1.00 73.12 84 ALA A C 1
ATOM 668 O O . ALA A 1 84 ? -9.282 11.921 -13.353 1.00 73.12 84 ALA A O 1
ATOM 669 N N . LYS A 1 85 ? -7.847 13.048 -12.043 1.00 75.25 85 LYS A N 1
ATOM 670 C CA . LYS A 1 85 ? -7.877 12.130 -10.881 1.00 75.25 85 LYS A CA 1
ATOM 671 C C . LYS A 1 85 ? -7.624 10.647 -11.219 1.00 75.25 85 LYS A C 1
ATOM 673 O O . LYS A 1 85 ? -8.086 9.758 -10.504 1.00 75.25 85 LYS A O 1
ATOM 678 N N . LYS A 1 86 ? -6.900 10.378 -12.313 1.00 77.12 86 LYS A N 1
ATOM 679 C CA . LYS A 1 86 ? -6.584 9.024 -12.815 1.00 77.12 86 LYS A CA 1
ATOM 680 C C . LYS A 1 86 ? -5.354 8.404 -12.152 1.00 77.12 86 LYS A C 1
ATOM 682 O O . LYS A 1 86 ? -5.161 7.195 -12.240 1.00 77.12 86 LYS A O 1
ATOM 687 N N . HIS A 1 87 ? -4.532 9.229 -11.512 1.00 81.81 87 HIS A N 1
ATOM 688 C CA . HIS A 1 87 ? -3.345 8.800 -10.790 1.00 81.81 87 HIS A CA 1
ATOM 689 C C . HIS A 1 87 ? -3.602 8.943 -9.297 1.00 81.81 87 HIS A C 1
ATOM 691 O O . HIS A 1 87 ? -4.272 9.877 -8.860 1.00 81.81 87 HIS A O 1
ATOM 697 N N . GLU A 1 88 ? -3.075 8.013 -8.513 1.00 89.88 88 GLU A N 1
ATOM 698 C CA . GLU A 1 88 ? -3.144 8.072 -7.061 1.00 89.88 88 GLU A CA 1
ATOM 699 C C . GLU A 1 88 ? -1.753 7.885 -6.472 1.00 89.88 88 GLU A C 1
ATOM 701 O O . GLU A 1 88 ? -0.974 7.082 -6.978 1.00 89.88 88 GLU A O 1
ATOM 706 N N . ILE A 1 89 ? -1.442 8.622 -5.413 1.00 93.06 89 ILE A N 1
ATOM 707 C CA . ILE A 1 89 ? -0.259 8.448 -4.578 1.00 93.06 89 ILE A CA 1
ATOM 708 C C . ILE A 1 89 ? -0.711 7.745 -3.307 1.00 93.06 89 ILE A C 1
ATOM 710 O O . ILE A 1 89 ? -1.685 8.153 -2.681 1.00 93.06 89 ILE A O 1
ATOM 714 N N . VAL A 1 90 ? -0.005 6.700 -2.894 1.00 95.75 90 VAL A N 1
ATOM 715 C CA . VAL A 1 90 ? -0.324 5.965 -1.669 1.00 95.75 90 VAL A CA 1
ATOM 716 C C . VAL A 1 90 ? 0.731 6.259 -0.611 1.00 95.75 90 VAL A C 1
ATOM 718 O O . VAL A 1 90 ? 1.928 6.099 -0.851 1.00 95.75 90 VAL A O 1
ATOM 721 N N . ALA A 1 91 ? 0.275 6.678 0.569 1.00 95.06 91 ALA A N 1
ATOM 722 C CA . ALA A 1 91 ? 1.091 6.812 1.766 1.00 95.06 91 ALA A CA 1
ATOM 723 C C . ALA A 1 91 ? 0.985 5.522 2.591 1.00 95.06 91 ALA A C 1
ATOM 725 O O . ALA A 1 91 ? -0.109 5.102 2.983 1.00 95.06 91 ALA A O 1
ATOM 726 N N . TYR A 1 92 ? 2.119 4.882 2.855 1.00 94.50 92 TYR A N 1
ATOM 727 C CA . TYR A 1 92 ? 2.169 3.574 3.501 1.00 94.50 92 TYR A CA 1
ATOM 728 C C . TYR A 1 92 ? 3.346 3.458 4.471 1.00 94.50 92 TYR A C 1
ATOM 730 O O . TYR A 1 92 ? 4.278 4.257 4.450 1.00 94.50 92 TYR A O 1
ATOM 738 N N . ARG A 1 93 ? 3.307 2.443 5.334 1.00 94.00 93 ARG A N 1
ATOM 739 C CA . ARG A 1 93 ? 4.428 2.042 6.195 1.00 94.00 93 ARG A CA 1
ATOM 740 C C . ARG A 1 93 ? 4.759 0.585 5.931 1.00 94.00 93 ARG A C 1
ATOM 742 O O . ARG A 1 93 ? 3.852 -0.212 5.688 1.00 94.00 93 ARG A O 1
ATOM 749 N N . SER A 1 94 ? 6.035 0.237 6.004 1.00 90.44 94 SER A N 1
ATOM 750 C CA . SER A 1 94 ? 6.489 -1.155 5.944 1.00 90.44 94 SER A CA 1
ATOM 751 C C . SER A 1 94 ? 6.702 -1.667 7.368 1.00 90.44 94 SER A C 1
ATOM 753 O O . SER A 1 94 ? 7.045 -0.893 8.259 1.00 90.44 94 SER A O 1
ATOM 755 N N . THR A 1 95 ? 6.516 -2.961 7.628 1.00 88.12 95 THR A N 1
ATOM 756 C CA . THR A 1 95 ? 6.849 -3.509 8.961 1.00 88.12 95 THR A CA 1
ATOM 757 C C . THR A 1 95 ? 8.347 -3.456 9.240 1.00 88.12 95 THR A C 1
ATOM 759 O O . THR A 1 95 ? 8.747 -3.388 10.395 1.00 88.12 95 THR A O 1
ATOM 762 N N . ASN A 1 96 ? 9.161 -3.478 8.183 1.00 83.81 96 ASN A N 1
ATOM 763 C CA . ASN A 1 96 ? 10.620 -3.460 8.281 1.00 83.81 96 ASN A CA 1
ATOM 764 C C . ASN A 1 96 ? 11.156 -2.046 8.538 1.00 83.81 96 ASN A C 1
ATOM 766 O O . ASN A 1 96 ? 12.245 -1.879 9.070 1.00 83.81 96 ASN A O 1
ATOM 770 N N . ASN A 1 97 ? 10.396 -1.023 8.142 1.00 77.62 97 ASN A N 1
ATOM 771 C CA . ASN A 1 97 ? 10.759 0.376 8.294 1.00 77.62 97 ASN A CA 1
ATOM 772 C C . ASN A 1 97 ? 9.490 1.163 8.652 1.00 77.62 97 ASN A C 1
ATOM 774 O O . ASN A 1 97 ? 8.646 1.417 7.790 1.00 77.62 97 ASN A O 1
ATOM 778 N N . GLY A 1 98 ? 9.349 1.512 9.935 1.00 80.38 98 GLY A N 1
ATOM 779 C CA . GLY A 1 98 ? 8.151 2.151 10.495 1.00 80.38 98 GLY A CA 1
ATOM 780 C C . GLY A 1 98 ? 7.910 3.598 10.047 1.00 80.38 98 GLY A C 1
ATOM 781 O O . GLY A 1 98 ? 6.882 4.183 10.405 1.00 80.38 98 GLY A O 1
ATOM 782 N N . SER A 1 99 ? 8.826 4.181 9.269 1.00 89.12 99 SER A N 1
ATOM 783 C CA . SER A 1 99 ? 8.648 5.500 8.660 1.00 89.12 99 SER A CA 1
ATOM 784 C C . SER A 1 99 ? 7.551 5.487 7.588 1.00 89.12 99 SER A C 1
ATOM 786 O O . SER A 1 99 ? 7.271 4.472 6.947 1.00 89.12 99 SER A O 1
ATOM 788 N N . VAL A 1 100 ? 6.887 6.633 7.417 1.00 92.19 100 VAL A N 1
ATOM 789 C CA . VAL A 1 100 ? 5.900 6.814 6.346 1.00 92.19 100 VAL A CA 1
ATOM 790 C C . VAL A 1 100 ? 6.640 6.973 5.022 1.00 92.19 100 VAL A C 1
ATOM 792 O O . VAL A 1 100 ? 7.514 7.825 4.902 1.00 92.19 100 VAL A O 1
ATOM 795 N N . LYS A 1 101 ? 6.255 6.173 4.031 1.00 93.81 101 LYS A N 1
ATOM 796 C CA . LYS A 1 101 ? 6.714 6.248 2.646 1.00 93.81 101 LYS A CA 1
ATOM 797 C C . LYS A 1 101 ? 5.568 6.679 1.738 1.00 93.81 101 LYS A C 1
ATOM 799 O O . LYS A 1 101 ? 4.400 6.420 2.030 1.00 93.81 101 LYS A O 1
ATOM 804 N N . HIS A 1 102 ? 5.923 7.277 0.609 1.00 93.88 102 HIS A N 1
ATOM 805 C CA . HIS A 1 102 ? 4.994 7.643 -0.454 1.00 93.88 102 HIS A CA 1
ATOM 806 C C . HIS A 1 102 ? 5.400 6.943 -1.747 1.00 93.88 102 HIS A C 1
ATOM 808 O O . HIS A 1 102 ? 6.587 6.781 -2.032 1.00 93.88 102 HIS A O 1
ATOM 814 N N . THR A 1 103 ? 4.422 6.504 -2.532 1.00 94.06 103 THR A N 1
ATOM 815 C CA . THR A 1 103 ? 4.683 6.037 -3.899 1.00 94.06 103 THR A CA 1
ATOM 816 C C . THR A 1 103 ? 5.092 7.217 -4.778 1.00 94.06 103 THR A C 1
ATOM 818 O O . THR A 1 103 ? 4.563 8.313 -4.607 1.00 94.06 103 THR A O 1
ATOM 821 N N . ASN A 1 104 ? 5.990 6.997 -5.737 1.00 89.56 104 ASN A N 1
ATOM 822 C CA . ASN A 1 104 ? 6.420 8.046 -6.661 1.00 89.56 104 ASN A CA 1
ATOM 823 C C . ASN A 1 104 ? 5.213 8.574 -7.490 1.00 89.56 104 ASN A C 1
ATOM 825 O O . ASN A 1 104 ? 4.423 7.749 -7.957 1.00 89.56 104 ASN A O 1
ATOM 829 N N . PRO A 1 105 ? 5.041 9.907 -7.634 1.00 85.81 105 PRO A N 1
ATOM 830 C CA . PRO A 1 105 ? 3.964 10.530 -8.417 1.00 85.81 105 PRO A CA 1
ATOM 831 C C . PRO A 1 105 ? 4.077 10.384 -9.947 1.00 85.81 105 PRO A C 1
ATOM 833 O O . PRO A 1 105 ? 3.188 10.850 -10.657 1.00 85.81 105 PRO A O 1
ATOM 836 N N . ASP A 1 106 ? 5.150 9.785 -10.465 1.00 87.75 106 ASP A N 1
ATOM 837 C CA . ASP A 1 106 ? 5.402 9.603 -11.899 1.00 87.75 106 ASP A CA 1
ATOM 838 C C . ASP A 1 106 ? 4.271 8.836 -12.627 1.00 87.75 106 ASP A C 1
ATOM 840 O O . ASP A 1 106 ? 3.721 7.855 -12.124 1.00 87.75 106 ASP A O 1
ATOM 844 N N . VAL A 1 107 ? 3.946 9.252 -13.855 1.00 85.06 107 VAL A N 1
ATOM 845 C CA . VAL A 1 107 ? 2.902 8.651 -14.710 1.00 85.06 107 VAL A CA 1
ATOM 846 C C . VAL A 1 107 ? 3.172 7.189 -15.092 1.00 85.06 107 VAL A C 1
ATOM 848 O O . VAL A 1 107 ? 2.237 6.432 -15.371 1.00 85.06 107 VAL A O 1
ATOM 851 N N . SER A 1 108 ? 4.440 6.773 -15.091 1.00 90.31 108 SER A N 1
ATOM 852 C CA . SER A 1 108 ? 4.883 5.391 -15.299 1.00 90.31 108 SER A CA 1
ATOM 853 C C . SER A 1 108 ? 4.633 4.496 -14.077 1.00 90.31 108 SER A C 1
ATOM 855 O O . SER A 1 108 ? 4.757 3.266 -14.168 1.00 90.31 108 SER A O 1
ATOM 857 N N . VAL A 1 109 ? 4.243 5.089 -12.943 1.00 93.06 109 VAL A N 1
ATOM 858 C CA . VAL A 1 109 ? 3.896 4.399 -11.704 1.00 93.06 109 VAL A CA 1
ATOM 859 C C . VAL A 1 109 ? 2.381 4.281 -11.589 1.00 93.06 109 VAL A C 1
ATOM 861 O O . VAL A 1 109 ? 1.634 5.256 -11.626 1.00 93.06 109 VAL A O 1
ATOM 864 N N . LYS A 1 110 ? 1.905 3.047 -11.429 1.00 94.25 110 LYS A N 1
ATOM 865 C CA . LYS A 1 110 ? 0.489 2.750 -11.207 1.00 94.25 110 LYS A CA 1
ATOM 866 C C . LYS A 1 110 ? 0.306 2.134 -9.837 1.00 94.25 110 LYS A C 1
ATOM 868 O O . LYS A 1 110 ? 0.908 1.110 -9.524 1.00 94.25 110 LYS A O 1
ATOM 873 N N . ASN A 1 111 ? -0.573 2.731 -9.053 1.00 95.50 111 ASN A N 1
ATOM 874 C CA . ASN A 1 111 ? -0.973 2.210 -7.760 1.00 95.50 111 ASN A CA 1
ATOM 875 C C . ASN A 1 111 ? -2.343 1.539 -7.890 1.00 95.50 111 ASN A C 1
ATOM 877 O O . ASN A 1 111 ? -3.163 1.925 -8.724 1.00 95.50 111 ASN A O 1
ATOM 881 N N . ARG A 1 112 ? -2.531 0.450 -7.147 1.00 94.50 112 ARG A N 1
ATOM 882 C CA . ARG A 1 112 ? -3.787 -0.293 -7.071 1.00 94.50 112 ARG A CA 1
ATOM 883 C C . ARG A 1 112 ? -4.012 -0.729 -5.641 1.00 94.50 112 ARG A C 1
ATOM 885 O O . ARG A 1 112 ? -3.145 -1.377 -5.056 1.00 94.50 112 ARG A O 1
ATOM 892 N N . ILE A 1 113 ? -5.191 -0.451 -5.108 1.00 95.44 113 ILE A N 1
ATOM 893 C CA . ILE A 1 113 ? -5.598 -0.921 -3.786 1.00 95.44 113 ILE A CA 1
ATOM 894 C C . ILE A 1 113 ? -6.620 -2.040 -3.971 1.00 95.44 113 ILE A C 1
ATOM 896 O O . ILE A 1 113 ? -7.694 -1.832 -4.528 1.00 95.44 113 ILE A O 1
ATOM 900 N N . VAL A 1 114 ? -6.273 -3.245 -3.521 1.00 96.06 114 VAL A N 1
ATOM 901 C CA . VAL A 1 114 ? -7.081 -4.455 -3.691 1.00 96.06 114 VAL A CA 1
ATOM 902 C C . VAL A 1 114 ? -7.447 -5.013 -2.327 1.00 96.06 114 VAL A C 1
ATOM 904 O O . VAL A 1 114 ? -6.592 -5.262 -1.477 1.00 96.06 114 VAL A O 1
ATOM 907 N N . THR A 1 115 ? -8.737 -5.253 -2.118 1.00 95.75 115 THR A N 1
ATOM 908 C CA . THR A 1 115 ? -9.199 -5.947 -0.919 1.00 95.75 115 THR A CA 1
ATOM 909 C C . THR A 1 115 ? -8.912 -7.444 -1.023 1.00 95.75 115 THR A C 1
ATOM 911 O O . THR A 1 115 ? -9.324 -8.091 -1.982 1.00 95.75 115 THR A O 1
ATOM 914 N N . THR A 1 116 ? -8.237 -8.014 -0.025 1.00 93.94 116 THR A N 1
ATOM 915 C CA . THR A 1 116 ? -7.899 -9.445 0.030 1.00 93.94 116 THR A CA 1
ATOM 916 C C . THR A 1 116 ? -8.635 -10.171 1.159 1.00 93.94 116 THR A C 1
ATOM 918 O O . THR A 1 116 ? -9.044 -9.567 2.154 1.00 93.94 116 THR A O 1
ATOM 921 N N . LYS A 1 117 ? -8.807 -11.491 1.001 1.00 92.50 117 LYS A N 1
ATOM 922 C CA . LYS A 1 117 ? -9.293 -12.393 2.061 1.00 92.50 117 LYS A CA 1
ATOM 923 C C . LYS A 1 117 ? -8.221 -12.657 3.126 1.00 92.50 117 LYS A C 1
ATOM 925 O O . LYS A 1 117 ? -8.564 -13.003 4.251 1.00 92.50 117 LYS A O 1
ATOM 930 N N . SER A 1 118 ? -6.940 -12.492 2.783 1.00 91.25 118 SER A N 1
ATOM 931 C CA . SER A 1 118 ? -5.834 -12.640 3.732 1.00 91.25 118 SER A CA 1
ATOM 932 C C . SER A 1 118 ? -5.941 -11.605 4.851 1.00 91.25 118 SER A C 1
ATOM 934 O O . SER A 1 118 ? -6.188 -10.429 4.593 1.00 91.25 118 SER A O 1
ATOM 936 N N . ALA A 1 119 ? -5.692 -12.024 6.092 1.00 89.62 119 ALA A N 1
ATOM 937 C CA . ALA A 1 119 ? -5.582 -11.112 7.230 1.00 89.62 119 ALA A CA 1
ATOM 938 C C . ALA A 1 119 ? -4.252 -10.332 7.247 1.00 89.62 119 ALA A C 1
ATOM 940 O O . ALA A 1 119 ? -4.120 -9.361 7.991 1.00 89.62 119 ALA A O 1
ATOM 941 N N . LYS A 1 120 ? -3.263 -10.750 6.440 1.00 92.44 120 LYS A N 1
ATOM 942 C CA . LYS A 1 120 ? -1.923 -10.155 6.388 1.00 92.44 120 LYS A CA 1
ATOM 943 C C . LYS A 1 120 ? -1.849 -9.120 5.253 1.00 92.44 120 LYS A C 1
ATOM 945 O O . LYS A 1 120 ? -1.860 -9.518 4.086 1.00 92.44 120 LYS A O 1
ATOM 950 N N . PRO A 1 121 ? -1.776 -7.816 5.566 1.00 95.00 121 PRO A N 1
ATOM 951 C CA . PRO A 1 121 ? -1.665 -6.756 4.570 1.00 95.00 121 PRO A CA 1
ATOM 952 C C . PRO A 1 121 ? -0.271 -6.772 3.923 1.00 95.00 121 PRO A C 1
ATOM 954 O O . PRO A 1 121 ? 0.742 -6.965 4.601 1.00 95.00 121 PRO A O 1
ATOM 957 N N . SER A 1 122 ? -0.204 -6.570 2.609 1.00 96.56 122 SER A N 1
ATOM 958 C CA . SER A 1 122 ? 1.061 -6.610 1.863 1.00 96.56 122 SER A CA 1
ATOM 959 C C . SER A 1 122 ? 1.065 -5.665 0.669 1.00 96.56 122 SER A C 1
ATOM 961 O O . SER A 1 122 ? 0.019 -5.318 0.125 1.00 96.56 122 SER A O 1
ATOM 963 N N . LEU A 1 123 ? 2.260 -5.251 0.269 1.00 97.00 123 LEU A N 1
ATOM 964 C CA . LEU A 1 123 ? 2.519 -4.460 -0.921 1.00 97.00 123 LEU A CA 1
ATOM 965 C C . LEU A 1 123 ? 3.337 -5.312 -1.885 1.00 97.00 123 LEU A C 1
ATOM 967 O O . LEU A 1 123 ? 4.461 -5.692 -1.572 1.00 97.00 123 LEU A O 1
ATOM 971 N N . LYS A 1 124 ? 2.773 -5.598 -3.057 1.00 97.44 124 LYS A N 1
ATOM 972 C CA . LYS A 1 124 ? 3.483 -6.227 -4.172 1.00 97.44 124 LYS A CA 1
ATOM 973 C C . LYS A 1 124 ? 3.936 -5.137 -5.134 1.00 97.44 124 LYS A C 1
ATOM 975 O O . LYS A 1 124 ? 3.094 -4.497 -5.767 1.00 97.44 124 LYS A O 1
ATOM 980 N N . VAL A 1 125 ? 5.241 -4.951 -5.262 1.00 97.00 125 VAL A N 1
ATOM 981 C CA . VAL A 1 125 ? 5.842 -4.008 -6.210 1.00 97.00 125 VAL A CA 1
ATOM 982 C C . VAL A 1 125 ? 6.332 -4.797 -7.411 1.00 97.00 125 VAL A C 1
ATOM 984 O O . VAL A 1 125 ? 7.050 -5.781 -7.259 1.00 97.00 125 VAL A O 1
ATOM 987 N N . THR A 1 126 ? 5.911 -4.400 -8.609 1.00 97.38 126 THR A N 1
ATOM 988 C CA . THR A 1 126 ? 6.340 -5.014 -9.870 1.00 97.38 126 THR A CA 1
ATOM 989 C C . THR A 1 126 ? 6.989 -3.963 -10.752 1.00 97.38 126 THR A C 1
ATOM 991 O O . THR A 1 126 ? 6.310 -3.061 -11.242 1.00 97.38 126 THR A O 1
ATOM 994 N N . HIS A 1 127 ? 8.292 -4.092 -10.973 1.00 95.88 127 HIS A N 1
ATOM 995 C CA . HIS A 1 127 ? 9.027 -3.292 -11.942 1.00 95.88 127 HIS A CA 1
ATOM 996 C C . HIS A 1 127 ? 9.030 -4.017 -13.280 1.00 95.88 127 HIS A C 1
ATOM 998 O O . HIS A 1 127 ? 9.442 -5.171 -13.364 1.00 95.88 127 HIS A O 1
ATOM 1004 N N . ARG A 1 128 ? 8.579 -3.336 -14.331 1.00 95.69 128 ARG A N 1
ATOM 1005 C CA . ARG A 1 128 ? 8.700 -3.815 -15.704 1.00 95.69 128 ARG A CA 1
ATOM 1006 C C . ARG A 1 128 ? 9.946 -3.178 -16.299 1.00 95.69 128 ARG A C 1
ATOM 1008 O O . ARG A 1 128 ? 9.941 -1.978 -16.572 1.00 95.69 128 ARG A O 1
ATOM 1015 N N . GLN A 1 129 ? 11.009 -3.953 -16.446 1.00 92.75 129 GLN A N 1
ATOM 1016 C CA . GLN A 1 129 ? 12.329 -3.465 -16.848 1.00 92.75 129 GLN A CA 1
ATOM 1017 C C . GLN A 1 129 ? 12.752 -4.108 -18.164 1.00 92.75 129 GLN A C 1
ATOM 1019 O O . GLN A 1 129 ? 12.337 -5.226 -18.476 1.00 92.75 129 GLN A O 1
ATOM 1024 N N . TRP A 1 130 ? 13.548 -3.392 -18.951 1.00 92.75 130 TRP A N 1
ATOM 1025 C CA . TRP A 1 130 ? 14.161 -3.966 -20.143 1.00 92.75 130 TRP A CA 1
ATOM 1026 C C . TRP A 1 130 ? 15.333 -4.867 -19.755 1.00 92.75 130 TRP A C 1
ATOM 1028 O O . TRP A 1 130 ? 16.196 -4.471 -18.972 1.00 92.75 130 TRP A O 1
ATOM 1038 N N . SER A 1 131 ? 15.348 -6.076 -20.311 1.00 91.62 131 SER A N 1
ATOM 1039 C CA . SER A 1 131 ? 16.416 -7.056 -20.139 1.00 91.62 131 SER A CA 1
ATOM 1040 C C . SER A 1 131 ? 16.809 -7.661 -21.483 1.00 91.62 131 SER A C 1
ATOM 1042 O O . SER A 1 131 ? 15.972 -7.846 -22.374 1.00 91.62 131 SER A O 1
ATOM 1044 N N . TYR A 1 132 ? 18.089 -7.981 -21.641 1.00 93.06 132 TYR A N 1
ATOM 1045 C CA . TYR A 1 132 ? 18.612 -8.594 -22.857 1.00 93.06 132 TYR A CA 1
ATOM 1046 C C . TYR A 1 132 ? 18.049 -10.000 -23.066 1.00 93.06 132 TYR A C 1
ATOM 1048 O O . TYR A 1 132 ? 17.940 -10.785 -22.127 1.00 93.06 132 TYR A O 1
ATOM 1056 N N . ARG A 1 133 ? 17.680 -10.315 -24.314 1.00 92.31 133 ARG A N 1
ATOM 1057 C CA . ARG A 1 133 ? 17.107 -11.623 -24.688 1.00 92.31 133 ARG A CA 1
ATOM 1058 C C . ARG A 1 133 ? 18.123 -12.764 -24.619 1.00 92.31 133 ARG A C 1
ATOM 1060 O O . ARG A 1 133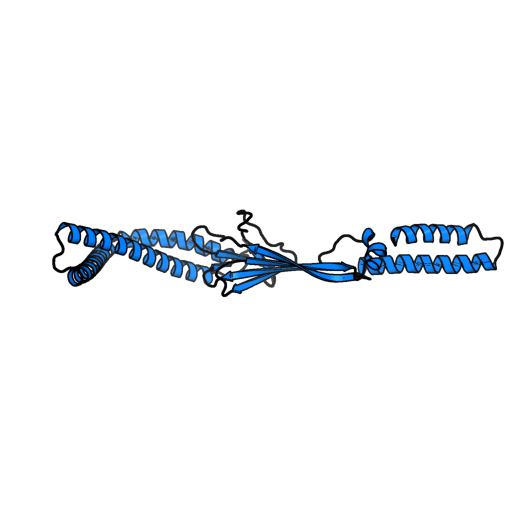 ? 17.731 -13.910 -24.455 1.00 92.31 133 ARG A O 1
ATOM 1067 N N . SER A 1 134 ? 19.409 -12.456 -24.758 1.00 94.00 134 SER A N 1
ATOM 1068 C CA . SER A 1 134 ? 20.502 -13.428 -24.750 1.00 94.00 134 SER A CA 1
ATOM 1069 C C . SER A 1 134 ? 21.765 -12.837 -24.126 1.00 94.00 134 SER A C 1
ATOM 1071 O O . SER A 1 134 ? 21.887 -11.616 -23.979 1.00 94.00 134 SER A O 1
ATOM 1073 N N . ASN A 1 135 ? 22.718 -13.703 -23.770 1.00 92.88 135 ASN A N 1
ATOM 1074 C CA . ASN A 1 135 ? 24.043 -13.272 -23.317 1.00 92.88 135 ASN A CA 1
ATOM 1075 C C . ASN A 1 135 ? 24.781 -12.523 -24.433 1.00 92.88 135 ASN A C 1
ATOM 1077 O O . ASN A 1 135 ? 25.240 -11.419 -24.191 1.00 92.88 135 ASN A O 1
ATOM 1081 N N . ALA A 1 136 ? 24.727 -13.009 -25.679 1.00 92.06 136 ALA A N 1
ATOM 1082 C CA . ALA A 1 136 ? 25.318 -12.308 -26.820 1.00 92.06 136 ALA A CA 1
ATOM 1083 C C . ALA A 1 136 ? 24.793 -10.866 -26.968 1.00 92.06 136 ALA A C 1
ATOM 1085 O O . ALA A 1 136 ? 25.579 -9.934 -27.110 1.00 92.06 136 ALA A O 1
ATOM 1086 N N . ALA A 1 137 ? 23.476 -10.643 -26.870 1.00 91.94 137 ALA A N 1
ATOM 1087 C CA . ALA A 1 137 ? 22.920 -9.289 -26.932 1.00 91.94 137 ALA A CA 1
ATOM 1088 C C . ALA A 1 137 ? 23.421 -8.409 -25.771 1.00 91.94 137 ALA A C 1
ATOM 1090 O O . ALA A 1 137 ? 23.725 -7.234 -25.965 1.00 91.94 137 ALA A O 1
ATOM 1091 N N . ARG A 1 138 ? 23.558 -8.984 -24.573 1.00 91.81 138 ARG A N 1
ATOM 1092 C CA . ARG A 1 138 ? 24.121 -8.297 -23.406 1.00 91.81 138 ARG A CA 1
ATOM 1093 C C . ARG A 1 138 ? 25.599 -7.962 -23.591 1.00 91.81 138 ARG A C 1
ATOM 1095 O O . ARG A 1 138 ? 26.001 -6.860 -23.248 1.00 91.81 138 ARG A O 1
ATOM 1102 N N . ASP A 1 139 ? 26.394 -8.856 -24.160 1.00 91.62 139 ASP A N 1
ATOM 1103 C CA . ASP A 1 139 ? 27.831 -8.642 -24.359 1.00 91.62 139 ASP A CA 1
ATOM 1104 C C . ASP A 1 139 ? 28.082 -7.575 -25.432 1.00 91.62 139 ASP A C 1
ATOM 1106 O O . ASP A 1 139 ? 28.933 -6.687 -25.282 1.00 91.62 139 ASP A O 1
ATOM 1110 N N . TRP A 1 140 ? 27.280 -7.598 -26.501 1.00 90.56 140 TRP A N 1
ATOM 1111 C CA . TRP A 1 140 ? 27.315 -6.583 -27.546 1.00 90.56 140 TRP A CA 1
ATOM 1112 C C . TRP A 1 140 ? 26.887 -5.218 -27.016 1.00 90.56 140 TRP A C 1
ATOM 1114 O O . TRP A 1 140 ? 27.685 -4.279 -27.083 1.00 90.56 140 TRP A O 1
ATOM 1124 N N . PHE A 1 141 ? 25.706 -5.115 -26.414 1.00 91.06 141 PHE A N 1
ATOM 1125 C CA . PHE A 1 141 ? 25.058 -3.831 -26.140 1.00 91.06 141 PHE A CA 1
ATOM 1126 C C . PHE A 1 141 ? 25.083 -3.380 -24.669 1.00 91.06 141 PHE A C 1
ATOM 1128 O O . PHE A 1 141 ? 24.776 -2.230 -24.373 1.00 91.06 141 PHE A O 1
ATOM 1135 N N . GLY A 1 142 ? 25.481 -4.230 -23.722 1.00 86.19 142 GLY A N 1
ATOM 1136 C CA . GLY A 1 142 ? 25.329 -3.987 -22.280 1.00 86.19 142 GLY A CA 1
ATOM 1137 C C . GLY A 1 142 ? 26.049 -2.752 -21.738 1.00 86.19 142 GLY A C 1
ATOM 1138 O O . GLY A 1 142 ? 25.565 -2.140 -20.795 1.00 86.19 142 GLY A O 1
ATOM 1139 N N . LEU A 1 143 ? 27.158 -2.342 -22.359 1.00 83.31 143 LEU A N 1
ATOM 1140 C CA . LEU A 1 143 ? 27.874 -1.112 -21.991 1.00 83.31 143 LEU A CA 1
ATOM 1141 C C . LEU A 1 143 ? 27.221 0.158 -22.552 1.00 83.31 143 LEU A C 1
ATOM 1143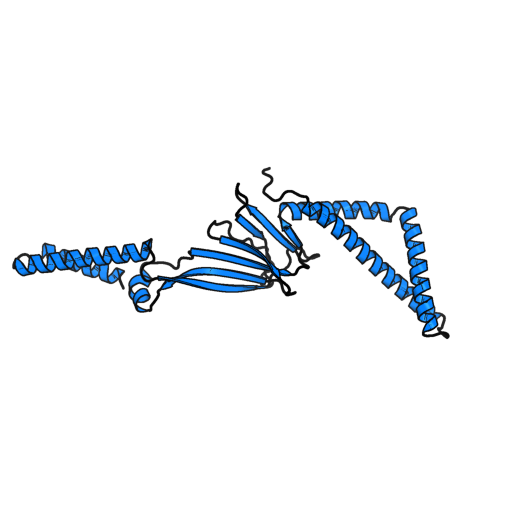 O O . LEU A 1 143 ? 27.458 1.245 -22.037 1.00 83.31 143 LEU A O 1
ATOM 1147 N N . ALA A 1 144 ? 26.415 0.033 -23.608 1.00 73.12 144 ALA A N 1
ATOM 1148 C CA . ALA A 1 144 ? 25.807 1.170 -24.291 1.00 73.12 144 ALA A CA 1
ATOM 1149 C C . ALA A 1 144 ? 24.552 1.698 -23.573 1.00 73.12 144 ALA A C 1
ATOM 1151 O O . ALA A 1 144 ? 24.079 2.784 -23.902 1.00 73.12 144 ALA A O 1
ATOM 1152 N N . MET A 1 145 ? 24.004 0.969 -22.590 1.00 74.38 145 MET A N 1
ATOM 1153 C CA . MET A 1 145 ? 22.749 1.354 -21.945 1.00 74.38 145 MET A CA 1
ATOM 1154 C C . MET A 1 145 ? 22.706 1.042 -20.444 1.00 74.38 145 MET A C 1
ATOM 1156 O O . MET A 1 145 ? 23.034 -0.057 -20.005 1.00 74.38 145 MET A O 1
ATOM 1160 N N . LYS A 1 146 ? 22.216 2.002 -19.647 1.00 71.50 146 LYS A N 1
ATOM 1161 C CA . LYS A 1 146 ? 21.871 1.790 -18.231 1.00 71.50 146 LYS A CA 1
ATOM 1162 C C . LYS A 1 146 ? 20.556 1.012 -18.100 1.00 71.50 146 LYS A C 1
ATOM 1164 O O . LYS A 1 146 ? 19.678 1.121 -18.951 1.00 71.50 146 LYS A O 1
ATOM 1169 N N . HIS A 1 147 ? 20.378 0.284 -16.997 1.00 70.94 147 HIS A N 1
ATOM 1170 C CA . HIS A 1 147 ? 19.107 -0.380 -16.689 1.00 70.94 147 HIS A CA 1
ATOM 1171 C C . HIS A 1 147 ? 17.938 0.620 -16.694 1.00 70.94 147 HIS A C 1
ATOM 1173 O O . HIS A 1 147 ? 17.937 1.586 -15.930 1.00 70.94 147 HIS A O 1
ATOM 1179 N N . GLN A 1 148 ? 16.934 0.377 -17.542 1.00 81.19 148 GLN A N 1
ATOM 1180 C CA . GLN A 1 148 ? 15.751 1.231 -17.676 1.00 81.19 148 GLN A CA 1
ATOM 1181 C C . GLN A 1 148 ? 14.489 0.506 -17.202 1.00 81.19 148 GLN A C 1
ATOM 1183 O O . GLN A 1 148 ? 14.108 -0.552 -17.716 1.00 81.19 148 GLN A O 1
ATOM 1188 N N . THR A 1 149 ? 13.802 1.119 -16.240 1.00 87.44 149 THR A N 1
ATOM 1189 C CA . THR A 1 149 ? 12.470 0.696 -15.801 1.00 87.44 149 THR A CA 1
ATOM 1190 C C . THR A 1 149 ? 11.420 1.375 -16.669 1.00 87.44 149 THR A C 1
ATOM 1192 O O . THR A 1 149 ? 11.301 2.593 -16.649 1.00 87.44 149 THR A O 1
ATOM 1195 N N . LYS A 1 150 ? 10.630 0.591 -17.408 1.00 91.88 150 LYS A N 1
ATOM 1196 C CA . LYS A 1 150 ? 9.539 1.098 -18.255 1.00 91.88 150 LYS A CA 1
ATOM 1197 C C . LYS A 1 150 ? 8.331 1.548 -17.436 1.00 91.88 150 LYS A C 1
ATOM 1199 O O . LYS A 1 150 ? 7.652 2.501 -17.797 1.00 91.88 150 LYS A O 1
ATOM 1204 N N . SER A 1 151 ? 8.005 0.808 -16.380 1.00 94.50 151 SER A N 1
ATOM 1205 C CA . SER A 1 151 ? 6.865 1.121 -15.514 1.00 94.50 151 SER A CA 1
ATOM 1206 C C . SER A 1 151 ? 6.976 0.405 -14.178 1.00 94.50 151 SER A C 1
ATOM 1208 O O . SER A 1 151 ? 7.524 -0.697 -14.117 1.00 94.50 151 SER A O 1
ATOM 1210 N N . THR A 1 152 ? 6.363 0.968 -13.142 1.00 96.12 152 THR A N 1
ATOM 1211 C CA . THR A 1 152 ? 6.219 0.307 -11.839 1.00 96.12 152 THR A CA 1
ATOM 1212 C C . THR A 1 152 ? 4.744 0.154 -11.495 1.00 96.12 152 THR A C 1
ATOM 1214 O O . THR A 1 152 ? 3.966 1.093 -11.628 1.00 96.12 152 THR A O 1
ATOM 1217 N N . VAL A 1 153 ? 4.341 -1.031 -11.042 1.00 96.56 153 VAL A N 1
ATOM 1218 C CA . VAL A 1 153 ? 2.985 -1.287 -10.548 1.00 96.56 153 VAL A CA 1
ATOM 1219 C C . VAL A 1 153 ? 3.053 -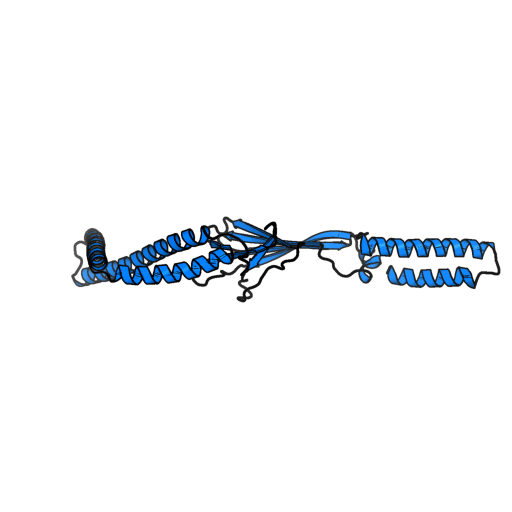1.692 -9.084 1.00 96.56 153 VAL A C 1
ATOM 1221 O O . VAL A 1 153 ? 3.612 -2.734 -8.747 1.00 96.56 153 VAL A O 1
ATOM 1224 N N . ASN A 1 154 ? 2.443 -0.886 -8.223 1.00 97.44 154 ASN A N 1
ATOM 1225 C CA . ASN A 1 154 ? 2.305 -1.153 -6.798 1.00 97.44 154 ASN A CA 1
ATOM 1226 C C . ASN A 1 154 ? 0.893 -1.669 -6.529 1.00 97.44 154 ASN A C 1
ATOM 1228 O O . ASN A 1 154 ? -0.089 -0.966 -6.767 1.00 97.44 154 ASN A O 1
ATOM 1232 N N . THR A 1 155 ? 0.779 -2.895 -6.027 1.00 97.44 155 THR A N 1
ATOM 1233 C CA . THR A 1 155 ? -0.508 -3.473 -5.625 1.00 97.44 155 THR A CA 1
ATOM 1234 C C . THR A 1 155 ? -0.548 -3.641 -4.113 1.00 97.44 155 THR A C 1
ATOM 1236 O O . THR A 1 155 ? 0.154 -4.481 -3.550 1.00 97.44 155 THR A O 1
ATOM 1239 N N . PHE A 1 156 ? -1.380 -2.834 -3.462 1.00 97.50 156 PHE A N 1
ATOM 1240 C CA . PHE A 1 156 ? -1.630 -2.856 -2.028 1.00 97.50 156 PHE A CA 1
ATOM 1241 C C . PHE A 1 156 ? -2.759 -3.839 -1.731 1.00 97.50 156 PHE A C 1
ATOM 1243 O O . PHE A 1 156 ? -3.930 -3.545 -1.967 1.00 97.50 156 PHE A O 1
ATOM 1250 N N . TYR A 1 157 ? -2.413 -5.006 -1.199 1.00 97.44 157 TYR A N 1
ATOM 1251 C CA . TYR A 1 157 ? -3.376 -5.991 -0.726 1.00 97.44 157 TYR A CA 1
ATOM 1252 C C . TYR A 1 157 ? -3.736 -5.690 0.724 1.00 97.44 157 TYR A C 1
ATOM 1254 O O . TYR A 1 157 ? -2.932 -5.899 1.636 1.00 97.44 157 TYR A O 1
ATOM 1262 N N . VAL A 1 158 ? -4.959 -5.214 0.939 1.00 96.50 158 VAL A N 1
ATOM 1263 C CA . VAL A 1 158 ? -5.468 -4.836 2.261 1.00 96.50 158 VAL A CA 1
ATOM 1264 C C . VAL A 1 158 ? -6.636 -5.739 2.681 1.00 96.50 158 VAL A C 1
ATOM 1266 O O . VAL A 1 158 ? -7.532 -5.997 1.877 1.00 96.50 158 VAL A O 1
ATOM 1269 N N . PRO A 1 159 ? -6.664 -6.260 3.919 1.00 95.88 159 PRO A N 1
ATOM 1270 C CA . PRO A 1 159 ? -7.811 -7.006 4.432 1.00 95.88 159 PRO A CA 1
ATOM 1271 C C . PRO A 1 159 ? -9.083 -6.147 4.470 1.00 95.88 159 PRO A C 1
ATOM 1273 O O . PRO A 1 159 ? -9.007 -4.936 4.654 1.00 95.88 159 PRO A O 1
ATOM 1276 N N . LYS A 1 160 ? -10.272 -6.766 4.433 1.00 93.25 160 LYS A N 1
ATOM 1277 C CA . LYS A 1 160 ? -11.563 -6.054 4.610 1.00 93.25 160 LYS A CA 1
ATOM 1278 C C . LYS A 1 160 ? -11.664 -5.244 5.913 1.00 93.25 160 LYS A C 1
ATOM 1280 O O . LYS A 1 160 ? -12.459 -4.315 5.995 1.00 93.25 160 LYS A O 1
ATOM 1285 N N . SER A 1 161 ? -10.896 -5.615 6.938 1.00 91.62 161 SER A N 1
ATOM 1286 C CA . SER A 1 161 ? -10.840 -4.906 8.220 1.00 91.62 161 SER A CA 1
ATOM 1287 C C . SER A 1 161 ? -10.063 -3.588 8.158 1.00 91.62 161 SER A C 1
ATOM 1289 O O . SER A 1 161 ? -10.171 -2.782 9.081 1.00 91.62 161 SER A O 1
ATOM 1291 N N . TRP A 1 162 ? -9.279 -3.363 7.101 1.00 94.56 162 TRP A N 1
ATOM 1292 C CA . TRP A 1 162 ? -8.531 -2.129 6.915 1.00 94.56 162 TRP A CA 1
ATOM 1293 C C . TRP A 1 162 ? -9.423 -1.018 6.383 1.00 94.56 162 TRP A C 1
ATOM 1295 O O . TRP A 1 162 ? -10.236 -1.194 5.478 1.00 94.56 162 TRP A O 1
ATOM 1305 N N . ILE A 1 163 ? -9.217 0.167 6.935 1.00 94.12 163 ILE A N 1
ATOM 1306 C CA . ILE A 1 163 ? -9.857 1.387 6.475 1.00 94.12 163 ILE A CA 1
ATOM 1307 C C . ILE A 1 163 ? -8.973 2.002 5.395 1.00 94.12 163 ILE A C 1
ATOM 1309 O O . ILE A 1 163 ? -7.820 2.334 5.651 1.00 94.12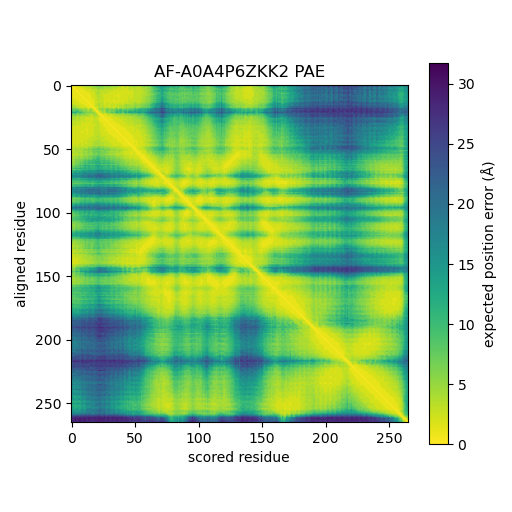 163 ILE A O 1
ATOM 1313 N N . VAL A 1 164 ? -9.510 2.169 4.194 1.00 95.00 164 VAL A N 1
ATOM 1314 C CA . VAL A 1 164 ? -8.835 2.879 3.104 1.00 95.00 164 VAL A CA 1
ATOM 1315 C C . VAL A 1 164 ? -9.517 4.228 2.946 1.00 95.00 164 VAL A C 1
ATOM 1317 O O . VAL A 1 164 ? -10.730 4.273 2.744 1.00 95.00 164 VAL A O 1
ATOM 1320 N N . LEU A 1 165 ? -8.759 5.312 3.096 1.00 94.31 165 LEU A N 1
ATOM 1321 C CA . LEU A 1 165 ? -9.270 6.679 2.994 1.00 94.31 165 LEU A CA 1
ATOM 1322 C C . LEU A 1 165 ? -8.341 7.530 2.142 1.00 94.31 165 LEU A C 1
ATOM 1324 O O . LEU A 1 165 ? -7.125 7.340 2.164 1.00 94.31 165 LEU A O 1
ATOM 1328 N N . SER A 1 166 ? -8.904 8.519 1.457 1.00 93.81 166 SER A N 1
ATOM 1329 C CA . SER A 1 166 ? -8.085 9.575 0.882 1.00 93.81 166 SER A CA 1
ATOM 1330 C C . SER A 1 166 ? -7.422 10.417 1.990 1.00 93.81 166 SER A C 1
ATOM 1332 O O . SER A 1 166 ? -7.875 10.426 3.140 1.00 93.81 166 SER A O 1
ATOM 1334 N N . ALA A 1 167 ? -6.387 11.192 1.665 1.00 92.19 167 ALA A N 1
ATOM 1335 C CA . ALA A 1 167 ? -5.752 12.119 2.600 1.00 92.19 167 ALA A CA 1
ATOM 1336 C C . ALA A 1 167 ? -6.757 13.135 3.185 1.00 92.19 167 ALA A C 1
ATOM 1338 O O . ALA A 1 167 ? -6.766 13.385 4.398 1.00 92.19 167 ALA A O 1
ATOM 1339 N N . SER A 1 168 ? -7.668 13.658 2.353 1.00 91.31 168 SER A N 1
ATOM 1340 C CA . SER A 1 168 ? -8.751 14.556 2.781 1.00 91.31 168 SER A CA 1
ATOM 1341 C C . SER A 1 168 ? -9.714 13.861 3.751 1.00 91.31 168 SER A C 1
ATOM 1343 O O . SER A 1 168 ? -9.987 14.379 4.839 1.00 91.31 168 SER A O 1
ATOM 1345 N N . GLN A 1 169 ? -10.163 12.648 3.422 1.00 93.81 169 GLN A N 1
ATOM 1346 C CA . GLN A 1 169 ? -11.051 11.853 4.271 1.00 93.81 169 GLN A CA 1
ATOM 1347 C C . GLN A 1 169 ? -10.371 11.471 5.598 1.00 93.81 169 GLN A C 1
ATOM 1349 O O . GLN A 1 169 ? -10.990 11.560 6.659 1.00 93.81 169 GLN A O 1
ATOM 1354 N N . ALA A 1 170 ? -9.083 11.118 5.584 1.00 92.62 170 ALA A N 1
ATOM 1355 C CA . ALA A 1 170 ? -8.305 10.814 6.786 1.00 92.62 170 ALA A CA 1
ATOM 1356 C C . ALA A 1 170 ? -8.171 12.040 7.714 1.00 92.62 170 ALA A C 1
ATOM 1358 O O . ALA A 1 170 ? -8.286 11.921 8.941 1.00 92.62 170 ALA A O 1
ATOM 1359 N N . LYS A 1 171 ? -8.003 13.243 7.147 1.00 91.94 171 LYS A N 1
ATOM 1360 C CA . LYS A 1 171 ? -8.010 14.506 7.903 1.00 91.94 171 LYS A CA 1
ATOM 1361 C C . LYS A 1 171 ? -9.372 14.762 8.554 1.00 91.94 171 LYS A C 1
ATOM 1363 O O . LYS A 1 171 ? -9.426 15.045 9.755 1.00 91.94 171 LYS A O 1
ATOM 1368 N N . VAL A 1 172 ? -10.465 14.590 7.806 1.00 93.25 172 VAL A N 1
ATOM 1369 C CA . VAL A 1 172 ? -11.839 14.716 8.329 1.00 93.25 172 VAL A CA 1
ATOM 1370 C C . VAL A 1 172 ? -12.119 13.671 9.409 1.00 93.25 172 VAL A C 1
ATOM 1372 O O . VAL A 1 172 ? -12.715 13.992 10.440 1.00 93.25 172 VAL A O 1
ATOM 1375 N N . MET A 1 173 ? -11.636 12.440 9.246 1.00 92.94 173 MET A N 1
ATOM 1376 C CA . MET A 1 173 ? -11.711 11.391 10.262 1.00 92.94 173 MET A CA 1
ATOM 1377 C C . MET A 1 173 ? -11.025 11.818 11.567 1.00 92.94 173 MET A C 1
ATOM 1379 O O . MET A 1 173 ? -11.628 11.741 12.636 1.00 92.94 173 MET A O 1
ATOM 1383 N N . LYS A 1 174 ? -9.784 12.318 11.503 1.00 90.31 174 LYS A N 1
ATOM 1384 C CA . LYS A 1 174 ? -9.049 12.779 12.694 1.00 90.31 174 LYS A CA 1
ATOM 1385 C C . LYS A 1 174 ? -9.782 13.924 13.405 1.00 90.31 174 LYS A C 1
ATOM 1387 O O . LYS A 1 174 ? -9.906 13.920 14.630 1.00 90.31 174 LYS A O 1
ATOM 1392 N N . GLN A 1 175 ? -10.295 14.888 12.642 1.00 91.69 175 GLN A N 1
ATOM 1393 C CA . GLN A 1 175 ? -11.031 16.035 13.179 1.00 91.69 175 GLN A CA 1
ATOM 1394 C C . GLN A 1 175 ? -12.379 15.629 13.792 1.00 91.69 175 GLN A C 1
ATOM 1396 O O . GLN A 1 175 ? -12.711 16.057 14.899 1.00 91.69 175 GLN A O 1
ATOM 1401 N N . SER A 1 176 ? -13.149 14.782 13.105 1.00 90.62 176 SER A N 1
ATOM 1402 C CA . SER A 1 176 ? -14.440 14.289 13.594 1.00 90.62 176 SER A CA 1
ATOM 1403 C C . SER A 1 176 ? -14.283 13.398 14.821 1.00 90.62 176 SER A C 1
ATOM 1405 O O . SER A 1 176 ? -15.064 13.544 15.755 1.00 90.62 176 SER A O 1
ATOM 1407 N N . ALA A 1 177 ? -13.235 12.571 14.892 1.00 89.62 177 ALA A N 1
ATOM 1408 C CA . ALA A 1 177 ? -12.924 11.787 16.084 1.00 89.62 177 ALA A CA 1
ATOM 1409 C C . ALA A 1 177 ? -12.692 12.680 17.310 1.00 89.62 177 ALA A C 1
ATOM 1411 O O . ALA A 1 177 ? -13.243 12.404 18.374 1.00 89.62 177 ALA A O 1
ATOM 1412 N N . LYS A 1 178 ? -11.945 13.786 17.159 1.00 88.38 178 LYS A N 1
ATOM 1413 C CA . LYS A 1 178 ? -11.731 14.762 18.241 1.00 88.38 178 LYS A CA 1
ATOM 1414 C C . LYS A 1 178 ? -13.050 15.410 18.682 1.00 88.38 178 LYS A C 1
ATOM 1416 O O . LYS A 1 178 ? -13.346 15.421 19.872 1.00 88.38 178 LYS A O 1
ATOM 1421 N N . LYS A 1 179 ? -13.861 15.898 17.733 1.00 88.88 179 LYS A N 1
ATOM 1422 C CA . LYS A 1 179 ? -15.155 16.549 18.024 1.00 88.88 179 LYS A CA 1
ATOM 1423 C C . LYS A 1 179 ? -16.153 15.593 18.688 1.00 88.88 179 LYS A C 1
ATOM 1425 O O . LYS A 1 179 ? -16.738 15.919 19.713 1.00 88.88 179 LYS A O 1
ATOM 1430 N N . ILE A 1 180 ? -16.317 14.390 18.141 1.00 86.56 180 ILE A N 1
ATOM 1431 C CA . ILE A 1 180 ? -17.262 13.393 18.659 1.00 86.56 180 ILE A CA 1
ATOM 1432 C C . ILE A 1 180 ? -16.825 12.889 20.039 1.00 86.56 180 ILE A C 1
ATOM 1434 O O . ILE A 1 180 ? -17.676 12.670 20.899 1.00 86.56 180 ILE A O 1
ATOM 1438 N N . ALA A 1 181 ? -15.522 12.728 20.291 1.00 83.81 181 ALA A N 1
ATOM 1439 C CA . ALA A 1 181 ? -15.029 12.362 21.618 1.00 83.81 181 ALA A CA 1
ATOM 1440 C C . ALA A 1 181 ? -15.348 13.437 22.674 1.00 83.81 181 ALA A C 1
ATOM 1442 O O . ALA A 1 181 ? -15.770 13.089 23.776 1.00 83.81 181 ALA A O 1
ATOM 1443 N N . LEU A 1 182 ? -15.206 14.723 22.329 1.00 83.44 182 LEU A N 1
ATOM 1444 C CA . LEU A 1 182 ? -15.585 15.837 23.206 1.00 83.44 182 LEU A CA 1
ATOM 1445 C C . LEU A 1 182 ? -17.094 15.830 23.492 1.00 83.44 182 LEU A C 1
ATOM 1447 O O . LEU A 1 182 ? -17.495 15.790 24.653 1.00 83.44 182 LEU A O 1
ATOM 1451 N N . ASN A 1 183 ? -17.929 15.755 22.452 1.00 82.19 183 ASN A N 1
ATOM 1452 C CA . ASN A 1 183 ? -19.389 15.756 22.608 1.00 82.19 183 ASN A CA 1
ATOM 1453 C C . ASN A 1 183 ? -19.889 14.564 23.440 1.00 82.19 183 ASN A C 1
ATOM 1455 O O . ASN A 1 183 ? -20.751 14.727 24.302 1.00 82.19 183 ASN A O 1
ATOM 1459 N N . ASN A 1 184 ? -19.319 13.370 23.240 1.00 78.44 184 ASN A N 1
ATOM 1460 C CA . ASN A 1 184 ? -19.674 12.198 24.046 1.00 78.44 184 ASN A CA 1
ATOM 1461 C C . ASN A 1 184 ? -19.277 12.355 25.517 1.00 78.44 184 ASN A C 1
ATOM 1463 O O . ASN A 1 184 ? -19.996 11.859 26.379 1.00 78.44 184 ASN A O 1
ATOM 1467 N N . LYS A 1 185 ? -18.167 13.042 25.827 1.00 77.19 185 LYS A N 1
ATOM 1468 C CA . LYS A 1 185 ? -17.784 13.325 27.219 1.00 77.19 185 LYS A CA 1
ATOM 1469 C C . LYS A 1 185 ? -18.839 14.200 27.906 1.00 77.19 185 LYS A C 1
ATOM 1471 O O . LYS A 1 185 ? -19.232 13.894 29.027 1.00 77.19 185 LYS A O 1
ATOM 1476 N N . HIS A 1 186 ? -19.345 15.226 27.219 1.00 75.12 186 HIS A N 1
ATOM 1477 C CA . HIS A 1 186 ? -20.428 16.067 27.738 1.00 75.12 186 HIS A CA 1
ATOM 1478 C C . HIS A 1 186 ? -21.736 15.281 27.918 1.00 75.12 186 HIS A C 1
ATOM 1480 O O . HIS A 1 186 ? -22.328 15.324 28.993 1.00 75.12 186 HIS A O 1
ATOM 1486 N N . GLN A 1 187 ? -22.147 14.489 26.921 1.00 76.56 187 GLN A N 1
ATOM 1487 C CA . GLN A 1 187 ? -23.373 13.682 27.003 1.00 76.56 187 GLN A CA 1
ATOM 1488 C C . GLN A 1 187 ? -23.316 12.617 28.107 1.00 76.56 187 GLN A C 1
ATOM 1490 O O . GLN A 1 187 ? -24.278 12.464 28.855 1.00 76.56 187 GLN A O 1
ATOM 1495 N N . MET A 1 188 ? -22.190 11.912 28.255 1.00 72.44 188 MET A N 1
ATOM 1496 C CA . MET A 1 188 ? -21.994 10.898 29.305 1.00 72.44 188 MET A CA 1
ATOM 1497 C C . MET A 1 188 ? -22.003 11.491 30.721 1.00 72.44 188 MET A C 1
ATOM 1499 O O . MET A 1 188 ? -22.312 10.780 31.675 1.00 72.44 188 MET A O 1
ATOM 1503 N N . ASN A 1 189 ? -21.678 12.778 30.868 1.00 76.38 189 ASN A N 1
ATOM 1504 C CA . ASN A 1 189 ? -21.697 13.464 32.158 1.00 76.38 189 ASN A CA 1
ATOM 1505 C C . ASN A 1 189 ? -23.094 13.953 32.569 1.00 76.38 189 ASN A C 1
ATOM 1507 O O . ASN A 1 189 ? -23.272 14.304 33.738 1.00 76.38 189 ASN A O 1
ATOM 1511 N N . SER A 1 190 ? -24.071 13.940 31.655 1.00 82.44 190 SER A N 1
ATOM 1512 C CA . SER A 1 190 ? -25.458 14.289 31.969 1.00 82.44 190 SER A CA 1
ATOM 1513 C C . SER A 1 190 ? -26.073 13.314 32.979 1.00 82.44 190 SER A C 1
ATOM 1515 O O . SER A 1 190 ? -25.781 12.112 32.980 1.00 82.44 190 SER A O 1
ATOM 1517 N N . GLN A 1 191 ? -26.954 13.826 33.840 1.00 82.88 191 GLN A N 1
ATOM 1518 C CA . GLN A 1 191 ? -27.583 13.028 34.894 1.00 82.88 191 GLN A CA 1
ATOM 1519 C C . GLN A 1 191 ? -28.426 11.875 34.328 1.00 82.88 191 GLN A C 1
ATOM 1521 O O . GLN A 1 191 ? -28.374 10.759 34.842 1.00 82.88 191 GLN A O 1
ATOM 1526 N N . GLN A 1 192 ? -29.125 12.115 33.215 1.00 83.19 192 GLN A N 1
ATOM 1527 C CA . GLN A 1 192 ? -29.908 11.102 32.502 1.00 83.19 192 GLN A CA 1
ATOM 1528 C C . GLN A 1 192 ? -29.030 9.981 31.920 1.00 83.19 192 GLN A C 1
ATOM 1530 O O . GLN A 1 192 ? -29.390 8.806 31.974 1.00 83.19 192 GLN A O 1
ATOM 1535 N N . ALA A 1 193 ? -27.848 10.308 31.386 1.00 82.94 193 ALA A N 1
ATOM 1536 C CA . ALA A 1 193 ? -26.930 9.285 30.893 1.00 82.94 193 ALA A CA 1
ATOM 1537 C C . ALA A 1 193 ? -26.375 8.430 32.040 1.00 82.94 193 ALA A C 1
ATOM 1539 O O . ALA A 1 193 ? -26.306 7.207 31.901 1.00 82.94 193 ALA A O 1
ATOM 1540 N N . LYS A 1 194 ? -26.028 9.049 33.179 1.00 83.31 194 LYS A N 1
ATOM 1541 C CA . LYS A 1 194 ? -25.554 8.342 34.380 1.00 83.31 194 LYS A CA 1
ATOM 1542 C C . LYS A 1 194 ? -26.619 7.404 34.951 1.00 83.31 194 LYS A C 1
ATOM 1544 O O . LYS A 1 194 ? -26.293 6.259 35.272 1.00 83.31 194 LYS A O 1
ATOM 1549 N N . SER A 1 195 ? -27.875 7.848 35.042 1.00 86.00 195 SER A N 1
ATOM 1550 C CA . SER A 1 195 ? -28.974 7.024 35.559 1.00 86.00 195 SER A CA 1
ATOM 1551 C C . SER A 1 195 ? -29.259 5.822 34.654 1.00 86.00 195 SER A C 1
ATOM 1553 O O . SER A 1 195 ? -29.282 4.689 35.139 1.00 86.00 195 SER A O 1
ATOM 1555 N N . MET A 1 196 ? -29.342 6.027 33.334 1.00 86.56 196 MET A N 1
ATOM 1556 C CA . MET A 1 196 ? -29.496 4.931 32.370 1.00 86.56 196 MET A CA 1
ATOM 1557 C C . MET A 1 196 ? -28.330 3.936 32.420 1.00 86.56 196 MET A C 1
ATOM 1559 O O . MET A 1 196 ? -28.533 2.726 32.297 1.00 86.56 196 MET A O 1
ATOM 1563 N N . LEU A 1 197 ? -27.095 4.417 32.600 1.00 88.12 197 LEU A N 1
ATOM 1564 C CA . LEU A 1 197 ? -25.922 3.550 32.744 1.00 88.12 197 LEU A CA 1
ATOM 1565 C C . LEU A 1 197 ? -25.992 2.711 34.023 1.00 88.12 197 LEU A C 1
ATOM 1567 O O . LEU A 1 197 ? -25.676 1.523 33.967 1.00 88.12 197 LEU A O 1
ATOM 1571 N N . LYS A 1 198 ? -26.438 3.295 35.143 1.00 88.88 198 LYS A N 1
ATOM 1572 C CA . LYS A 1 198 ? -26.624 2.585 36.417 1.00 88.88 198 LYS A CA 1
ATOM 1573 C C . LYS A 1 198 ? -27.689 1.493 36.299 1.00 88.88 198 LYS A C 1
ATOM 1575 O O . LYS A 1 198 ? -27.420 0.364 36.695 1.00 88.88 198 LYS A O 1
ATOM 1580 N N . GLN A 1 199 ? -28.836 1.792 35.686 1.00 91.31 199 GLN A N 1
ATOM 1581 C CA . GLN A 1 199 ? -29.892 0.801 35.446 1.00 91.31 199 GLN A CA 1
ATOM 1582 C C . GLN A 1 199 ? -29.397 -0.355 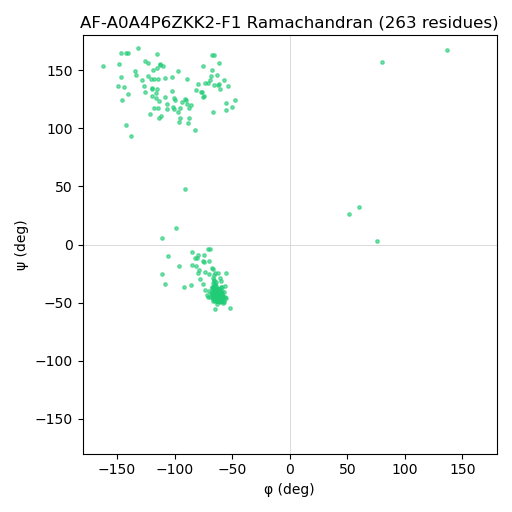34.566 1.00 91.31 199 GLN A C 1
ATOM 1584 O O . GLN A 1 199 ? -29.556 -1.523 34.916 1.00 91.31 199 GLN A O 1
ATOM 1589 N N . LYS A 1 200 ? -28.710 -0.053 33.455 1.00 92.06 200 LYS A N 1
ATOM 1590 C CA . LYS A 1 200 ? -28.137 -1.089 32.577 1.00 92.06 200 LYS A CA 1
ATOM 1591 C C . LYS A 1 200 ? -27.054 -1.917 33.271 1.00 92.06 200 LYS A C 1
ATOM 1593 O O . LYS A 1 200 ? -26.959 -3.116 33.016 1.00 92.06 200 LYS A O 1
ATOM 1598 N N . ALA A 1 201 ? -26.258 -1.300 34.145 1.00 92.25 201 ALA A N 1
ATOM 1599 C CA . ALA A 1 201 ? -25.263 -2.005 34.945 1.00 92.25 201 ALA A CA 1
ATOM 1600 C C . ALA A 1 201 ? -25.927 -2.964 35.943 1.00 92.25 201 ALA A C 1
ATOM 1602 O O . ALA A 1 201 ? -25.520 -4.119 36.031 1.00 92.25 201 ALA A O 1
ATOM 1603 N N . GLN A 1 202 ? -26.970 -2.510 36.649 1.00 91.44 202 GLN A N 1
ATOM 1604 C CA . GLN A 1 202 ? -27.733 -3.336 37.589 1.00 91.44 202 GLN A CA 1
ATOM 1605 C C . GLN A 1 202 ? -28.360 -4.542 36.887 1.00 91.44 202 GLN A C 1
ATOM 1607 O O . GLN A 1 202 ? -28.139 -5.667 37.329 1.00 91.44 202 GLN A O 1
ATOM 1612 N N . ALA A 1 203 ? -29.029 -4.331 35.751 1.00 94.19 203 ALA A N 1
ATOM 1613 C CA . ALA A 1 203 ? -29.614 -5.415 34.965 1.00 94.19 203 ALA A CA 1
ATOM 1614 C C . ALA A 1 203 ? -28.555 -6.431 34.488 1.00 94.19 203 ALA A C 1
ATOM 1616 O O . ALA A 1 203 ? -28.763 -7.640 34.580 1.00 94.19 203 ALA A O 1
ATOM 1617 N N . TYR A 1 204 ? -27.385 -5.966 34.026 1.00 94.50 204 TYR A N 1
ATOM 1618 C CA . TYR A 1 204 ? -26.298 -6.854 33.592 1.00 94.50 204 TYR A CA 1
ATOM 1619 C C . TYR A 1 204 ? -25.723 -7.683 34.750 1.00 94.50 204 TYR A C 1
ATOM 1621 O O . TYR A 1 204 ? -25.495 -8.885 34.604 1.00 94.50 204 TYR A O 1
ATOM 1629 N N . VAL A 1 205 ? -25.495 -7.048 35.904 1.00 93.88 205 VAL A N 1
ATOM 1630 C CA . VAL A 1 205 ? -24.993 -7.718 37.111 1.00 93.88 205 VAL A CA 1
ATOM 1631 C C . VAL A 1 205 ? -26.010 -8.733 37.628 1.00 93.88 205 VAL A C 1
ATOM 1633 O O . VAL A 1 205 ? -25.618 -9.857 37.925 1.00 93.88 205 VAL A O 1
ATOM 1636 N N . GLN A 1 206 ? -27.298 -8.383 37.681 1.00 92.62 206 GLN A N 1
ATOM 1637 C CA . GLN A 1 206 ? -28.368 -9.299 38.086 1.00 92.62 206 GLN A CA 1
ATOM 1638 C C . GLN A 1 206 ? -28.437 -10.521 37.166 1.00 92.62 206 GLN A C 1
ATOM 1640 O O . GLN A 1 206 ? -28.407 -11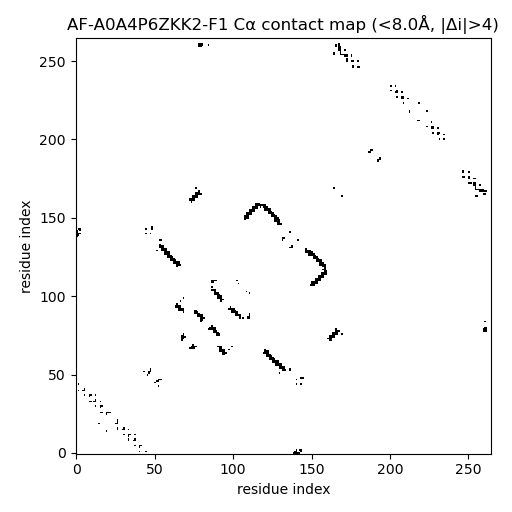.649 37.651 1.00 92.62 206 GLN A O 1
ATOM 1645 N N . ALA A 1 207 ? -28.426 -10.321 35.844 1.00 94.81 207 ALA A N 1
ATOM 1646 C CA . ALA A 1 207 ? -28.433 -11.423 34.882 1.00 94.81 207 ALA A CA 1
ATOM 1647 C C . ALA A 1 207 ? -27.210 -12.348 35.041 1.00 94.81 207 ALA A C 1
ATOM 1649 O O . ALA A 1 207 ? -27.332 -13.574 34.998 1.00 94.81 207 ALA A O 1
ATOM 1650 N N . LYS A 1 208 ? -26.018 -11.777 35.264 1.00 93.88 208 LYS A N 1
ATOM 1651 C CA . LYS A 1 208 ? -24.790 -12.547 35.522 1.00 93.88 208 LYS A CA 1
ATOM 1652 C C . LYS A 1 208 ? -24.829 -13.285 36.860 1.00 93.88 208 LYS A C 1
ATOM 1654 O O . LYS A 1 208 ? -24.364 -14.420 36.915 1.00 93.88 208 LYS A O 1
ATOM 1659 N N . MET A 1 209 ? -25.403 -12.676 37.896 1.00 91.69 209 MET A N 1
ATOM 1660 C CA . MET A 1 209 ? -25.593 -13.301 39.204 1.00 91.69 209 MET A CA 1
ATOM 1661 C C . MET A 1 209 ? -26.559 -14.485 39.112 1.00 91.69 209 MET A C 1
ATOM 1663 O O . MET A 1 209 ? -26.206 -15.566 39.566 1.00 91.69 209 MET A O 1
ATOM 1667 N N . MET A 1 210 ? -27.718 -14.331 38.458 1.00 91.88 210 MET A N 1
ATOM 1668 C CA . MET A 1 210 ? -28.667 -15.440 38.277 1.00 91.88 210 MET A CA 1
ATOM 1669 C C . MET A 1 210 ? -28.026 -16.614 37.535 1.00 91.88 210 MET A C 1
ATOM 1671 O O . MET A 1 210 ? -28.151 -17.759 37.956 1.00 91.88 210 MET A O 1
ATOM 1675 N N . LYS A 1 211 ? -27.253 -16.331 36.478 1.00 93.62 211 LYS A N 1
ATOM 1676 C CA . LYS A 1 211 ? -26.522 -17.368 35.739 1.00 93.62 211 LYS A CA 1
ATOM 1677 C C . LYS A 1 211 ? -25.450 -18.066 36.587 1.00 93.62 211 LYS A C 1
ATOM 1679 O O . LYS A 1 211 ? -25.175 -19.240 36.363 1.00 93.62 211 LYS A O 1
ATOM 1684 N N . ALA A 1 212 ? -24.823 -17.358 37.526 1.00 91.31 212 ALA A N 1
ATOM 1685 C CA . ALA A 1 212 ? -23.875 -17.956 38.463 1.00 91.31 212 ALA A CA 1
ATOM 1686 C C . ALA A 1 212 ? -24.593 -18.826 39.508 1.00 91.31 212 ALA A C 1
ATOM 1688 O O . ALA A 1 212 ? -24.180 -19.956 39.728 1.00 91.31 212 ALA A O 1
ATOM 1689 N N . MET A 1 213 ? -25.715 -18.352 40.057 1.00 88.56 213 MET A N 1
ATOM 1690 C CA . MET A 1 213 ? -26.528 -19.092 41.032 1.00 88.56 213 MET A CA 1
ATOM 1691 C C . MET A 1 213 ? -27.174 -20.354 40.442 1.00 88.56 213 MET A C 1
ATOM 1693 O O . MET A 1 213 ? -27.334 -21.338 41.150 1.00 88.56 213 MET A O 1
ATOM 1697 N N . GLN A 1 214 ? -27.495 -20.365 39.143 1.00 91.00 214 GLN A N 1
ATOM 1698 C CA . GLN A 1 214 ? -27.931 -21.580 38.441 1.00 91.00 214 GLN A CA 1
ATOM 1699 C C . GLN A 1 214 ? -26.832 -22.648 38.354 1.00 91.00 214 GLN A C 1
ATOM 1701 O O . GLN A 1 214 ? -27.137 -23.834 38.308 1.00 91.00 214 GLN A O 1
ATOM 1706 N N . LYS A 1 215 ? -25.559 -22.237 38.291 1.00 91.00 215 LYS A N 1
ATOM 1707 C CA . LYS A 1 215 ? -24.417 -23.159 38.229 1.00 91.00 215 LYS A CA 1
ATOM 1708 C C . LYS A 1 215 ? -23.959 -23.615 39.609 1.00 91.00 215 LYS A C 1
ATOM 1710 O O . LYS A 1 215 ? -23.510 -24.744 39.746 1.00 91.00 215 LYS A O 1
ATOM 1715 N N . ASP A 1 216 ? -24.052 -22.732 40.596 1.00 87.38 216 ASP A N 1
ATOM 1716 C CA . ASP A 1 216 ? -23.699 -23.007 41.984 1.00 87.38 216 ASP A CA 1
ATOM 1717 C C . ASP A 1 216 ? -24.746 -22.385 42.931 1.00 87.38 216 ASP A C 1
ATOM 1719 O O . ASP A 1 216 ? -24.638 -21.210 43.310 1.00 87.38 216 ASP A O 1
ATOM 1723 N N . PRO A 1 217 ? -25.773 -23.164 43.325 1.00 83.38 217 PRO A N 1
ATOM 1724 C CA . PRO A 1 217 ? -26.832 -22.697 44.218 1.00 83.38 217 PRO A CA 1
ATOM 1725 C C . PRO A 1 217 ? -26.354 -22.400 45.646 1.00 83.38 217 PRO A C 1
ATOM 1727 O O . PRO A 1 217 ? -27.017 -21.650 46.363 1.00 83.38 217 PRO A O 1
ATOM 1730 N N . LYS A 1 218 ? -25.208 -22.958 46.071 1.00 88.50 218 LYS A N 1
ATOM 1731 C CA . LYS A 1 218 ? -24.656 -22.820 47.433 1.00 88.50 218 LYS A CA 1
ATOM 1732 C C . LYS A 1 218 ? -23.564 -21.747 47.529 1.00 88.50 218 LYS A C 1
ATOM 1734 O O . LYS A 1 218 ? -22.860 -21.671 48.535 1.00 88.50 218 LYS A O 1
ATOM 1739 N N . MET A 1 219 ? -23.451 -20.887 46.515 1.00 83.00 219 MET A N 1
ATOM 1740 C CA . MET A 1 219 ? -22.475 -19.799 46.458 1.00 83.00 219 MET A CA 1
ATOM 1741 C C . MET A 1 219 ? -22.421 -18.962 47.752 1.00 83.00 219 MET A C 1
ATOM 1743 O O . MET A 1 219 ? -23.405 -18.338 48.169 1.00 83.00 219 MET A O 1
ATOM 1747 N N . THR A 1 220 ? -21.225 -18.865 48.329 1.00 89.50 220 THR A N 1
ATOM 1748 C CA . THR A 1 220 ? -20.913 -18.058 49.516 1.00 89.50 220 THR A CA 1
ATOM 1749 C C . THR A 1 220 ? -21.014 -16.553 49.238 1.00 89.50 220 THR A C 1
ATOM 1751 O O . THR A 1 220 ? -20.959 -16.088 48.092 1.00 89.50 220 THR A O 1
ATOM 1754 N N . ALA A 1 221 ? -21.099 -15.743 50.299 1.00 87.56 221 ALA A N 1
ATOM 1755 C CA . ALA A 1 221 ? -21.106 -14.281 50.188 1.00 87.56 221 ALA A CA 1
ATOM 1756 C C . ALA A 1 221 ? -19.865 -13.729 49.450 1.00 87.56 221 ALA A C 1
ATOM 1758 O O . ALA A 1 221 ? -19.974 -12.782 48.665 1.00 87.56 221 ALA A O 1
ATOM 1759 N N . SER A 1 222 ? -18.699 -14.358 49.639 1.00 87.88 222 SER A N 1
ATOM 1760 C CA . SER A 1 222 ? -17.454 -13.984 48.956 1.00 87.88 222 SER A CA 1
ATOM 1761 C C . SER A 1 222 ? -17.528 -14.243 47.445 1.00 87.88 222 SER A C 1
ATOM 1763 O O . SER A 1 222 ? -17.214 -13.360 46.641 1.00 87.88 222 SER A O 1
ATOM 1765 N N . GLN A 1 223 ? -18.052 -15.404 47.037 1.00 89.19 223 GLN A N 1
ATOM 1766 C CA . GLN A 1 223 ? -18.236 -15.743 45.621 1.00 89.19 223 GLN A CA 1
ATOM 1767 C C . GLN A 1 223 ? -19.257 -14.819 44.941 1.00 89.19 223 GLN A C 1
ATOM 1769 O O . GLN A 1 223 ? -19.005 -14.336 43.837 1.00 89.19 223 GLN A O 1
ATOM 1774 N N . LYS A 1 224 ? -20.359 -14.462 45.619 1.00 88.25 224 LYS A N 1
ATOM 1775 C CA . LYS A 1 224 ? -21.321 -13.455 45.122 1.00 88.25 224 LYS A CA 1
ATOM 1776 C C . LYS A 1 224 ? -20.641 -12.102 44.868 1.00 88.25 224 LYS A C 1
ATOM 1778 O O . LYS A 1 224 ? -20.826 -11.501 43.807 1.00 88.25 224 LYS A O 1
ATOM 1783 N N . LYS A 1 225 ? -19.794 -11.638 45.793 1.00 91.00 225 LYS A N 1
ATOM 1784 C CA . LYS A 1 225 ? -19.027 -10.388 45.636 1.00 91.00 225 LYS A CA 1
ATOM 1785 C C . LYS A 1 225 ? -18.041 -10.459 44.463 1.00 91.00 225 LYS A C 1
ATOM 1787 O O . LYS A 1 225 ? -17.911 -9.485 43.716 1.00 91.00 225 LYS A O 1
ATOM 1792 N N . ALA A 1 226 ? -17.390 -11.605 44.259 1.00 92.31 226 ALA A N 1
ATOM 1793 C CA . ALA A 1 226 ? -16.493 -11.833 43.127 1.00 92.31 226 ALA A CA 1
ATOM 1794 C C . ALA A 1 226 ? -17.237 -11.779 41.780 1.00 92.31 226 ALA A C 1
ATOM 1796 O O . ALA A 1 226 ? -16.827 -11.035 40.885 1.00 92.31 226 ALA A O 1
ATOM 1797 N N . VAL A 1 227 ? -18.378 -12.470 41.667 1.00 92.44 227 VAL A N 1
ATOM 1798 C CA . VAL A 1 227 ? -19.243 -12.446 40.473 1.00 92.44 227 VAL A CA 1
ATOM 1799 C C . VAL A 1 227 ? -19.712 -11.024 40.169 1.00 92.44 227 VAL A C 1
ATOM 1801 O O . VAL A 1 227 ? -19.640 -10.582 39.022 1.00 92.44 227 VAL A O 1
ATOM 1804 N N . MET A 1 228 ? -20.125 -10.268 41.190 1.00 90.31 228 MET A N 1
ATOM 1805 C CA . MET A 1 228 ? -20.530 -8.870 41.030 1.00 90.31 228 MET A CA 1
ATOM 1806 C C . MET A 1 228 ? -19.384 -7.999 40.491 1.00 90.31 228 MET A C 1
ATOM 1808 O O . MET A 1 228 ? -19.575 -7.249 39.530 1.00 90.31 228 MET A O 1
ATOM 1812 N N . LYS A 1 229 ? -18.180 -8.115 41.070 1.00 93.38 229 LYS A N 1
ATOM 1813 C CA . LYS A 1 229 ? -16.993 -7.362 40.634 1.00 93.38 229 LYS A CA 1
ATOM 1814 C C . LYS A 1 229 ? -16.618 -7.696 39.187 1.00 93.38 229 LYS A C 1
ATOM 1816 O O . LYS A 1 229 ? -16.360 -6.785 38.396 1.00 93.38 229 LYS A O 1
ATOM 1821 N N . GLN A 1 230 ? -16.634 -8.980 38.826 1.00 93.81 230 GLN A N 1
ATOM 1822 C CA . GLN A 1 230 ? -16.344 -9.436 37.468 1.00 93.81 230 GLN A CA 1
ATOM 1823 C C . GLN A 1 230 ? -17.396 -8.942 36.470 1.00 93.81 230 GLN A C 1
ATOM 1825 O O . GLN A 1 230 ? -17.036 -8.378 35.436 1.00 93.81 230 GLN A O 1
ATOM 1830 N N . ALA A 1 231 ? -18.684 -9.074 36.792 1.00 93.75 231 ALA A N 1
ATOM 1831 C CA . ALA A 1 231 ? -19.768 -8.585 35.948 1.00 93.75 231 ALA A CA 1
ATOM 1832 C C . ALA A 1 231 ? -19.672 -7.069 35.721 1.00 93.75 231 ALA A C 1
ATOM 1834 O O . ALA A 1 231 ? -19.828 -6.610 34.590 1.00 93.75 231 ALA A O 1
ATOM 1835 N N . MET A 1 232 ? -19.339 -6.288 36.754 1.00 90.81 232 MET A N 1
ATOM 1836 C CA . MET A 1 232 ? -19.164 -4.841 36.613 1.00 90.81 232 MET A CA 1
ATOM 1837 C C . MET A 1 232 ? -17.961 -4.486 35.723 1.00 90.81 232 MET A C 1
ATOM 1839 O O . MET A 1 232 ? -18.044 -3.579 34.890 1.00 90.81 232 MET A O 1
ATOM 1843 N N . HIS A 1 233 ? -16.849 -5.219 35.847 1.00 93.12 233 HIS A N 1
ATOM 1844 C CA . HIS A 1 233 ? -15.679 -5.049 34.982 1.00 93.12 233 HIS A CA 1
ATOM 1845 C C . HIS A 1 233 ? -15.980 -5.408 33.516 1.00 93.12 233 HIS A C 1
ATOM 1847 O O . HIS A 1 233 ? -15.659 -4.639 32.605 1.00 93.12 233 HIS A O 1
ATOM 1853 N N . GLU A 1 234 ? -16.642 -6.542 33.276 1.00 93.81 234 GLU A N 1
ATOM 1854 C CA . GLU A 1 234 ? -17.087 -6.957 31.944 1.00 93.81 234 GLU A CA 1
ATOM 1855 C C . GLU A 1 234 ? -18.037 -5.931 31.324 1.00 93.81 234 GLU A C 1
ATOM 1857 O O . GLU A 1 234 ? -17.831 -5.525 30.178 1.00 93.81 234 GLU A O 1
ATOM 1862 N N . PHE A 1 235 ? -19.023 -5.455 32.089 1.00 94.00 235 PHE A N 1
ATOM 1863 C CA . PHE A 1 235 ? -19.970 -4.438 31.646 1.00 94.00 235 PHE A CA 1
ATOM 1864 C C . PHE A 1 235 ? -19.256 -3.142 31.250 1.00 94.00 235 PHE A C 1
ATOM 1866 O O . PHE A 1 235 ? -19.466 -2.625 30.150 1.00 94.00 235 PHE A O 1
ATOM 1873 N N . LYS A 1 236 ? -18.342 -2.645 32.097 1.00 89.62 236 LYS A N 1
ATOM 1874 C CA . LYS A 1 236 ? -17.532 -1.452 31.803 1.00 89.62 236 LYS A CA 1
ATOM 1875 C C . LYS A 1 236 ? -16.756 -1.615 30.494 1.00 89.62 236 LYS A C 1
ATOM 1877 O O . LYS A 1 236 ? -16.766 -0.713 29.651 1.00 89.62 236 LYS A O 1
ATOM 1882 N N . ASN A 1 237 ? -16.123 -2.768 30.285 1.00 90.75 237 ASN A N 1
ATOM 1883 C CA . ASN A 1 237 ? -15.368 -3.053 29.066 1.00 90.75 237 ASN A CA 1
ATOM 1884 C C . ASN A 1 237 ? -16.270 -3.183 27.834 1.00 90.75 237 ASN A C 1
ATOM 1886 O O . ASN A 1 237 ? -15.942 -2.643 26.775 1.00 90.75 237 ASN A O 1
ATOM 1890 N N . GLN A 1 238 ? -17.421 -3.843 27.963 1.00 91.69 238 GLN A N 1
ATOM 1891 C CA . GLN A 1 238 ? -18.396 -3.988 26.887 1.00 91.69 238 GLN A CA 1
ATOM 1892 C C . GLN A 1 238 ? -18.948 -2.626 26.458 1.00 91.69 238 GLN A C 1
ATOM 1894 O O . GLN A 1 238 ? -18.990 -2.328 25.263 1.00 91.69 238 GLN A O 1
ATOM 1899 N N . MET A 1 239 ? -19.314 -1.771 27.415 1.00 89.31 239 MET A N 1
ATOM 1900 C CA . MET A 1 239 ? -19.822 -0.430 27.134 1.00 89.31 239 MET A CA 1
ATOM 1901 C C . MET A 1 239 ? -18.751 0.462 26.508 1.00 89.31 239 MET A C 1
ATOM 1903 O O . MET A 1 239 ? -19.034 1.133 25.515 1.00 89.31 239 MET A O 1
ATOM 1907 N N . LYS A 1 240 ? -17.503 0.406 26.994 1.00 86.81 240 LYS A N 1
ATOM 1908 C CA . LYS A 1 240 ? -16.369 1.108 26.369 1.00 86.81 240 LYS A CA 1
ATOM 1909 C C . LYS A 1 240 ? -16.172 0.672 24.913 1.00 86.81 240 LYS A C 1
ATOM 1911 O O . LYS A 1 240 ? -16.019 1.523 24.039 1.00 86.81 240 LYS A O 1
ATOM 1916 N N . ARG A 1 241 ? -16.215 -0.637 24.631 1.00 88.94 241 ARG A N 1
ATOM 1917 C CA . ARG A 1 241 ? -16.094 -1.183 23.266 1.00 88.94 241 ARG A CA 1
ATOM 1918 C C . ARG A 1 241 ? -17.246 -0.729 22.366 1.00 88.94 241 ARG A C 1
ATOM 1920 O O . ARG A 1 241 ? -16.984 -0.214 21.283 1.00 88.94 241 ARG A O 1
ATOM 1927 N N . LYS A 1 242 ? -18.498 -0.848 22.824 1.00 89.12 242 LYS A N 1
ATOM 1928 C CA . LYS A 1 242 ? -19.690 -0.412 22.071 1.00 89.12 242 LYS A CA 1
ATOM 1929 C C . LYS A 1 242 ? -19.669 1.091 21.782 1.00 89.12 242 LYS A C 1
ATOM 1931 O O . LYS A 1 242 ? -19.946 1.501 20.657 1.00 89.12 242 LYS A O 1
ATOM 1936 N N . ALA A 1 243 ? -19.296 1.911 22.766 1.00 86.50 243 ALA A N 1
ATOM 1937 C CA . ALA A 1 243 ? -19.155 3.353 22.585 1.00 86.50 243 ALA A CA 1
ATOM 1938 C C . ALA A 1 243 ? -18.078 3.680 21.540 1.00 86.50 243 ALA A C 1
ATOM 1940 O O . ALA A 1 243 ? -18.345 4.427 20.601 1.00 86.50 243 ALA A O 1
ATOM 1941 N N . MET A 1 244 ? -16.896 3.059 21.637 1.00 86.81 244 MET A N 1
ATOM 1942 C CA . MET A 1 244 ? -15.820 3.230 20.653 1.00 86.81 244 MET A CA 1
ATOM 1943 C C . MET A 1 244 ? -16.242 2.800 19.244 1.00 86.81 244 MET A C 1
ATOM 1945 O O . MET A 1 244 ? -15.948 3.509 18.288 1.00 86.81 244 MET A O 1
ATOM 1949 N N . GLN A 1 245 ? -16.966 1.686 19.101 1.00 88.75 245 GLN A N 1
ATOM 1950 C CA . GLN A 1 245 ? -17.499 1.237 17.810 1.00 88.75 245 GLN A CA 1
ATOM 1951 C C . GLN A 1 245 ? -18.515 2.227 17.230 1.00 88.75 245 GLN A C 1
ATOM 1953 O O . GLN A 1 245 ? -18.445 2.542 16.043 1.00 88.75 245 GLN A O 1
ATOM 1958 N N . LYS A 1 246 ? -19.427 2.762 18.054 1.00 88.69 246 LYS A N 1
ATOM 1959 C CA . LYS A 1 246 ? -20.404 3.775 17.624 1.00 88.69 246 LYS A CA 1
ATOM 1960 C C . LYS A 1 246 ? -19.708 5.053 17.156 1.00 88.69 246 LYS A C 1
ATOM 1962 O O . LYS A 1 246 ? -20.012 5.540 16.069 1.00 88.69 246 LYS A O 1
ATOM 1967 N N . ILE A 1 247 ? -18.747 5.548 17.940 1.00 89.06 247 ILE A N 1
ATOM 1968 C CA . ILE A 1 247 ? -17.922 6.709 17.580 1.00 89.06 247 ILE A CA 1
ATOM 1969 C C . ILE A 1 247 ? -17.206 6.440 16.260 1.00 89.06 247 ILE A C 1
ATOM 1971 O O . ILE A 1 247 ? -17.299 7.244 15.340 1.00 89.06 247 ILE A O 1
ATOM 1975 N N . MET A 1 248 ? -16.547 5.287 16.135 1.00 89.75 248 MET A N 1
ATOM 1976 C CA . MET A 1 248 ? -15.816 4.915 14.929 1.00 89.75 248 MET A CA 1
ATOM 1977 C C . MET A 1 248 ? -16.726 4.858 13.698 1.00 89.75 248 MET A C 1
ATOM 1979 O O . MET A 1 248 ? -16.363 5.386 12.653 1.00 89.75 248 MET A O 1
ATOM 1983 N N . LYS A 1 249 ? -17.929 4.284 13.819 1.00 91.00 249 LYS A N 1
ATOM 1984 C CA . LYS A 1 249 ? -18.910 4.227 12.727 1.00 91.00 249 LYS A CA 1
ATOM 1985 C C . LYS A 1 249 ? -19.337 5.628 12.275 1.00 91.00 249 LYS A C 1
ATOM 1987 O O . LYS A 1 249 ? -19.364 5.887 11.077 1.00 91.00 249 LYS A O 1
ATOM 1992 N N . GLN A 1 250 ? -19.621 6.536 13.211 1.00 91.12 250 GLN A N 1
ATOM 1993 C CA . GLN A 1 250 ? -19.998 7.925 12.904 1.00 91.12 250 GLN A CA 1
ATOM 1994 C C . GLN A 1 250 ? -18.845 8.717 12.276 1.00 91.12 250 GLN A C 1
ATOM 1996 O O . GLN A 1 250 ? -19.033 9.427 11.291 1.00 91.12 250 GLN A O 1
ATOM 2001 N N . VAL A 1 251 ? -17.643 8.565 12.832 1.00 92.44 251 VAL A N 1
ATOM 2002 C CA . VAL A 1 251 ? -16.410 9.176 12.325 1.00 92.44 251 VAL A CA 1
ATOM 2003 C C . VAL A 1 251 ? -16.124 8.711 10.898 1.00 92.44 251 VAL A C 1
ATOM 2005 O O . VAL A 1 251 ? -15.879 9.541 10.028 1.00 92.44 251 VAL A O 1
ATOM 2008 N N . LEU A 1 252 ? -16.196 7.402 10.639 1.00 91.94 252 LEU A N 1
ATOM 2009 C CA . LEU A 1 252 ? -15.979 6.837 9.308 1.00 91.94 252 LEU A CA 1
ATOM 2010 C C . LEU A 1 252 ? -17.052 7.273 8.313 1.00 91.94 252 LEU A C 1
ATOM 2012 O O . LEU A 1 252 ? -16.714 7.588 7.177 1.00 91.94 252 LEU A O 1
ATOM 2016 N N . ALA A 1 253 ? -18.321 7.319 8.727 1.00 92.69 253 ALA A N 1
ATOM 2017 C CA . ALA A 1 253 ? -19.402 7.808 7.876 1.00 92.69 253 ALA A CA 1
ATOM 2018 C C . ALA A 1 253 ? -19.139 9.258 7.441 1.00 92.69 253 ALA A C 1
ATOM 2020 O O . ALA A 1 253 ? -19.147 9.546 6.250 1.00 92.69 253 ALA A O 1
ATOM 2021 N N . LYS A 1 254 ? -18.794 10.140 8.387 1.00 91.56 254 LYS A N 1
ATOM 2022 C CA . LYS A 1 254 ? -18.468 11.545 8.096 1.00 91.56 254 LYS A CA 1
ATOM 2023 C C . LYS A 1 254 ? -17.185 11.715 7.280 1.00 91.56 254 LYS A C 1
ATOM 2025 O O . LYS A 1 254 ? -17.068 12.653 6.500 1.00 91.56 254 LYS A O 1
ATOM 2030 N N . ALA A 1 255 ? -16.203 10.841 7.480 1.00 92.31 255 ALA A N 1
ATOM 2031 C CA . ALA A 1 255 ? -14.979 10.854 6.693 1.00 92.31 255 ALA A CA 1
ATOM 2032 C C . ALA A 1 255 ? -15.264 10.503 5.232 1.00 92.31 255 ALA A C 1
ATOM 2034 O O . ALA A 1 255 ? -14.825 11.229 4.354 1.00 92.31 255 ALA A O 1
ATOM 2035 N N . LYS A 1 256 ? -16.039 9.444 4.975 1.00 90.75 256 LYS A N 1
ATOM 2036 C CA . LYS A 1 256 ? -16.341 8.959 3.619 1.00 90.75 256 LYS A CA 1
ATOM 2037 C C . LYS A 1 256 ? -17.187 9.917 2.778 1.00 90.75 256 LYS A C 1
ATOM 2039 O O . LYS A 1 256 ? -17.143 9.824 1.561 1.00 90.75 256 LYS A O 1
ATOM 2044 N N . THR A 1 257 ? -17.921 10.840 3.396 1.00 89.62 257 THR A N 1
ATOM 2045 C CA . THR A 1 257 ? -18.659 11.891 2.674 1.00 89.62 257 THR A CA 1
ATOM 2046 C C . THR A 1 257 ? -17.773 13.061 2.241 1.00 89.62 257 THR A C 1
ATOM 2048 O O . THR A 1 257 ? -18.242 13.943 1.529 1.00 89.62 257 THR A O 1
ATOM 2051 N N . 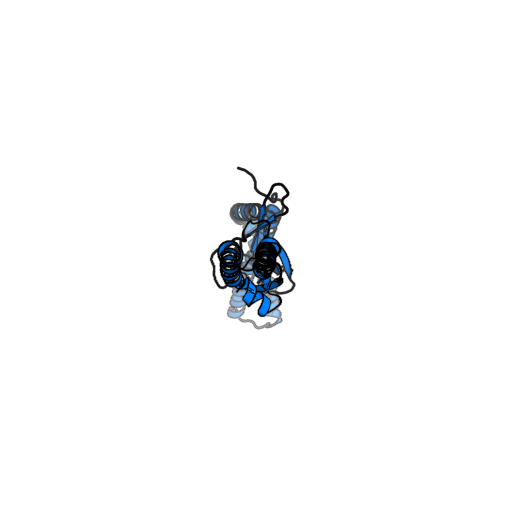ALA A 1 258 ? -16.517 13.128 2.694 1.00 87.31 258 ALA A N 1
ATOM 2052 C CA . ALA A 1 258 ? -15.609 14.193 2.290 1.00 87.31 258 ALA A CA 1
ATOM 2053 C C . ALA A 1 258 ? -15.141 13.989 0.836 1.00 87.31 258 ALA A C 1
ATOM 2055 O O . ALA A 1 258 ? -14.822 12.855 0.460 1.00 87.31 258 ALA A O 1
ATOM 2056 N N . PRO A 1 259 ? -15.049 15.065 0.032 1.00 84.06 259 PRO A N 1
ATOM 2057 C CA . PRO A 1 259 ? -14.620 14.967 -1.355 1.00 84.06 259 PRO A CA 1
ATOM 2058 C C . PRO A 1 259 ? -13.193 14.414 -1.461 1.00 84.06 259 PRO A C 1
ATOM 2060 O O . PRO A 1 259 ? -12.289 14.782 -0.701 1.00 84.06 259 PRO A O 1
ATOM 2063 N N . GLU A 1 260 ? -12.993 13.519 -2.426 1.00 79.44 260 GLU A N 1
ATOM 2064 C CA . GLU A 1 260 ? -11.687 12.958 -2.759 1.00 79.44 260 GLU A CA 1
ATOM 2065 C C . GLU A 1 260 ? -10.953 13.874 -3.744 1.00 79.44 260 GLU A C 1
ATOM 2067 O O . GLU A 1 260 ? -11.419 14.121 -4.864 1.00 79.44 260 GLU A O 1
ATOM 2072 N N . GLY A 1 261 ? -9.786 14.361 -3.333 1.00 64.38 261 GLY A N 1
ATOM 2073 C CA . GLY A 1 261 ? -8.898 15.160 -4.170 1.00 64.38 261 GLY A CA 1
ATOM 2074 C C . GLY A 1 261 ? -8.331 16.364 -3.433 1.00 64.38 261 GLY A C 1
ATOM 2075 O O . GLY A 1 261 ? -8.787 16.721 -2.344 1.00 64.38 261 GLY A O 1
ATOM 2076 N N . TYR A 1 262 ? -7.325 16.966 -4.057 1.00 52.19 262 TYR A N 1
ATOM 2077 C CA . TYR A 1 262 ? -6.717 18.210 -3.617 1.00 52.19 262 TYR A CA 1
ATOM 2078 C C . TYR A 1 262 ? -7.802 19.288 -3.489 1.00 52.19 262 TYR A C 1
ATOM 2080 O O . TYR A 1 262 ? -8.439 19.658 -4.474 1.00 52.19 262 TYR A O 1
ATOM 2088 N N . VAL A 1 263 ? -8.030 19.780 -2.272 1.00 44.88 263 VAL A N 1
ATOM 2089 C CA . VAL A 1 263 ? -8.636 21.099 -2.091 1.00 44.88 263 VAL A CA 1
ATOM 2090 C C . VAL A 1 263 ? -7.459 22.046 -2.233 1.00 44.88 263 VAL A C 1
ATOM 2092 O O . VAL A 1 263 ? -6.660 22.150 -1.299 1.00 44.88 263 VAL A O 1
ATOM 2095 N N . ALA A 1 264 ? -7.290 22.625 -3.425 1.00 37.81 264 ALA A N 1
ATOM 2096 C CA . ALA A 1 264 ? -6.402 23.766 -3.592 1.00 37.81 264 ALA A CA 1
ATOM 2097 C C . ALA A 1 264 ? -6.787 24.775 -2.504 1.00 37.81 264 ALA A C 1
ATOM 2099 O O . ALA A 1 264 ? -7.959 25.134 -2.376 1.00 37.81 264 ALA A O 1
ATOM 2100 N N . LYS A 1 265 ? -5.830 25.071 -1.628 1.00 33.97 265 LYS A N 1
ATOM 2101 C CA . LYS A 1 265 ? -5.956 26.201 -0.721 1.00 33.97 265 LYS A CA 1
ATOM 2102 C C . LYS A 1 265 ? -5.758 27.474 -1.515 1.00 33.97 265 LYS A C 1
ATOM 2104 O O . LYS A 1 265 ? -4.884 27.436 -2.408 1.00 33.97 265 LYS A O 1
#

Foldseek 3Di:
DLVVQLVVLVVQLVCLQPPPPPDPVSSVVSNVVSVVSNVVSVVVLCCCAPVVPQKDKDKDKDKFFWDAPDPVAREWEKAQDDPVSQAIKTWTATPVGRDIDIDDRDPLEHEEEAEDQDQTKMKMKIFTWIDGPDPVSCVNCVVSDDIDTSHMYIYTYHYPRYHYAYPQLVVLLVVLLVVVVVVVVVVCPDPVNVVVLVVVLVVQLVVQLVVVCVVPVPDDPVNNVVSSVVSNVVSVVVVVVVSVVVSNVVSNVRSVPGDGHDPDD

Mean predicted aligned error: 9.27 Å